Protein AF-A0A1G6IAI5-F1 (afdb_monomer_lite)

pLDDT: mean 92.08, std 11.28, range [33.75, 98.81]

Organism: NCBI:txid1236220

Sequence (348 aa):
MNRKDMRAQENQENSRMNRKARIGAALFLFILSPFIGELLLGNLASEQLIVFPLLALLYGGGALFIREWVRRTGRGWPTIFCLALAYGLLEEGFVIQTLFNPNYLGLGLLDYGFIPSLGIGSFWSVYVLSLHVIWSISIPIAVTESLFWKHRTTPWLGRFGFTMCAILFFLGSVIMGLGVFYEYQFMASVKQLMISATLMMIFIVLGFTLFHKDKKVNTYNHPKFINQSAPNPWLLGGFAFISGSIFFLLSNIPYVHALLPAGVLVPILLLLELLVLVVTIRSSHKKGWSDIHRFSLAAGGMLVYCWGGFLTNIQLYGYSHLFVQGVWCFLAIALIVFIGSRLHRQSM

Secondary structure (DSSP, 8-state):
--HHHHHHHHHHHHHHHHHHHHHHHHHHHHHHHHIIIIIITT-S-GGGGGGHHHHIIIIIHHHHHHHHHHHHTT--HHHHHHHHHHHHHHIIIIIS-TTT-TTGGG--TTTTTEETTTTEEHHHHHHHHHIIIIIIIIHHHHHHHHHTGGGTTS--S-HHHHHHHHHHHHHHHHHHHHHHHHHH-----HHHHHHHHHHHHHHHHHHHHTS-----S-SS--S--EEEEPPPHHHHHHHHHHHHHHHHHHHH-HHHHHHS-HHHHHHHHHHHHHHHHHHHHHHHTEET--HHHHHHHHHHHHHHHHHHHHHHHHHHHTTTTHHHHHHHHHHHHHHHHHHHHHHHHHH-

Structure (mmCIF, N/CA/C/O backbone):
data_AF-A0A1G6IAI5-F1
#
_entry.id   AF-A0A1G6IAI5-F1
#
loop_
_atom_site.group_PDB
_atom_site.id
_atom_site.type_symbol
_atom_site.label_atom_id
_atom_site.label_alt_id
_atom_site.label_comp_id
_atom_site.label_asym_id
_atom_site.label_entity_id
_atom_site.label_seq_id
_atom_site.pdbx_PDB_ins_code
_atom_site.Cartn_x
_atom_site.Cartn_y
_atom_site.Cartn_z
_atom_site.occupancy
_atom_site.B_iso_or_equiv
_atom_site.auth_seq_id
_atom_site.auth_comp_id
_atom_site.auth_asym_id
_atom_site.auth_atom_id
_atom_site.pdbx_PDB_model_num
ATOM 1 N N . MET A 1 1 ? -45.010 14.172 23.090 1.00 61.12 1 MET A N 1
ATOM 2 C CA . MET A 1 1 ? -44.204 13.039 22.578 1.00 61.12 1 MET A CA 1
ATOM 3 C C . MET A 1 1 ? -43.755 12.191 23.765 1.00 61.12 1 MET A C 1
ATOM 5 O O . MET A 1 1 ? -43.268 12.767 24.731 1.00 61.12 1 MET A O 1
ATOM 9 N N . ASN A 1 2 ? -43.998 10.875 23.775 1.00 83.88 2 ASN A N 1
ATOM 10 C CA . ASN A 1 2 ? -43.683 10.026 24.935 1.00 83.88 2 ASN A CA 1
ATOM 11 C C . ASN A 1 2 ? -42.165 9.731 24.991 1.00 83.88 2 ASN A C 1
ATOM 13 O O . ASN A 1 2 ? -41.499 9.674 23.959 1.00 83.88 2 ASN A O 1
ATOM 17 N N . ARG A 1 3 ? -41.592 9.506 26.185 1.00 79.38 3 ARG A N 1
ATOM 18 C CA . ARG A 1 3 ? -40.167 9.158 26.393 1.00 79.38 3 ARG A CA 1
ATOM 19 C C . ARG A 1 3 ? -39.704 7.953 25.565 1.00 79.38 3 ARG A C 1
ATOM 21 O O . ARG A 1 3 ? -38.528 7.882 25.217 1.00 79.38 3 ARG A O 1
ATOM 28 N N . LYS A 1 4 ? -40.601 7.010 25.255 1.00 79.88 4 LYS A N 1
ATOM 29 C CA . LYS A 1 4 ? -40.305 5.871 24.368 1.00 79.88 4 LYS A CA 1
ATOM 30 C C . LYS A 1 4 ? -40.047 6.314 22.924 1.00 79.88 4 LYS A C 1
ATOM 32 O O . LYS A 1 4 ? -39.081 5.846 22.330 1.00 79.88 4 LYS A O 1
ATOM 37 N N . ASP A 1 5 ? -40.836 7.254 22.411 1.00 80.88 5 ASP A N 1
ATOM 38 C CA . ASP A 1 5 ? -40.705 7.764 21.040 1.00 80.88 5 ASP A CA 1
ATOM 39 C C . ASP A 1 5 ? -39.427 8.596 20.885 1.00 80.88 5 ASP A C 1
ATOM 41 O O . ASP A 1 5 ? -38.699 8.431 19.910 1.00 80.88 5 ASP A O 1
ATOM 45 N N . MET A 1 6 ? -39.089 9.405 21.900 1.00 76.88 6 MET A N 1
ATOM 46 C CA . MET A 1 6 ? -37.824 10.156 21.936 1.00 76.88 6 MET A CA 1
ATOM 47 C C . MET A 1 6 ? -36.601 9.226 21.921 1.00 76.88 6 MET A C 1
ATOM 49 O O . MET A 1 6 ? -35.689 9.421 21.124 1.00 76.88 6 MET A O 1
ATOM 53 N N . ARG A 1 7 ? -36.602 8.160 22.738 1.00 80.62 7 ARG A N 1
ATOM 54 C CA . ARG A 1 7 ? -35.515 7.161 22.748 1.00 80.62 7 ARG A CA 1
ATOM 55 C C . ARG A 1 7 ? -35.417 6.380 21.436 1.00 80.62 7 ARG A C 1
ATOM 57 O O . ARG A 1 7 ? -34.319 6.026 21.014 1.00 80.62 7 ARG A O 1
ATOM 64 N N . ALA A 1 8 ? -36.546 6.077 20.798 1.00 80.25 8 ALA A N 1
ATOM 65 C CA . ALA A 1 8 ? -36.560 5.393 19.508 1.00 80.25 8 ALA A CA 1
ATOM 66 C C . ALA A 1 8 ? -35.953 6.273 18.404 1.00 80.25 8 ALA A C 1
ATOM 68 O O . ALA A 1 8 ? -35.126 5.788 17.630 1.00 80.25 8 ALA A O 1
ATOM 69 N N . GLN A 1 9 ? -36.301 7.564 18.377 1.00 75.69 9 GLN A N 1
ATOM 70 C CA . GLN A 1 9 ? -35.734 8.540 17.444 1.00 75.69 9 GLN A CA 1
ATOM 71 C C . GLN A 1 9 ? -34.227 8.724 17.657 1.00 75.69 9 GLN A C 1
ATOM 73 O O . GLN A 1 9 ? -33.465 8.611 16.700 1.00 75.69 9 GLN A O 1
ATOM 78 N N . GLU A 1 10 ? -33.784 8.894 18.905 1.00 76.44 10 GLU A N 1
ATOM 79 C CA . GLU A 1 10 ? -32.364 9.033 19.253 1.00 76.44 10 GLU A CA 1
ATOM 80 C C . GLU A 1 10 ? -31.545 7.795 18.841 1.00 76.44 10 GLU A C 1
ATOM 82 O O . GLU A 1 10 ? -30.485 7.901 18.221 1.00 76.44 10 GLU A O 1
ATOM 87 N N . ASN A 1 11 ? -32.059 6.588 19.102 1.00 80.44 11 ASN A N 1
ATOM 88 C CA . ASN A 1 11 ? -31.417 5.344 18.669 1.00 80.44 11 ASN A CA 1
ATOM 89 C C . ASN A 1 11 ? -31.344 5.232 17.141 1.00 80.44 11 ASN A C 1
ATOM 91 O O . ASN A 1 11 ? -30.333 4.782 16.588 1.00 80.44 11 ASN A O 1
ATOM 95 N N . GLN A 1 12 ? -32.402 5.647 16.445 1.00 74.44 12 GLN A N 1
ATOM 96 C CA . GLN A 1 12 ? -32.442 5.631 14.991 1.00 74.44 12 GLN A CA 1
ATOM 97 C C . GLN A 1 12 ? -31.444 6.636 14.400 1.00 74.44 12 GLN A C 1
ATOM 99 O O . GLN A 1 12 ? -30.715 6.291 13.467 1.00 74.44 12 GLN A O 1
ATOM 104 N N . GLU A 1 13 ? -31.341 7.836 14.963 1.00 73.19 13 GLU A N 1
ATOM 105 C CA . GLU A 1 13 ? -30.382 8.861 14.552 1.00 73.19 13 GLU A CA 1
ATOM 106 C C . GLU A 1 13 ? -28.933 8.418 14.791 1.00 73.19 13 GLU A C 1
ATOM 108 O O . GLU A 1 13 ? -28.118 8.436 13.864 1.00 73.19 13 GLU A O 1
ATOM 113 N N . ASN A 1 14 ? -28.638 7.871 15.973 1.00 75.75 14 ASN A N 1
ATOM 114 C CA . ASN A 1 14 ? -27.336 7.288 16.296 1.00 75.75 14 ASN A CA 1
ATOM 115 C C . ASN A 1 14 ? -26.960 6.146 15.339 1.00 75.75 14 ASN A C 1
ATOM 117 O O . ASN A 1 14 ? -25.817 6.050 14.878 1.00 75.75 14 ASN A O 1
ATOM 121 N N . SER A 1 15 ? -27.919 5.288 14.975 1.00 78.31 15 SER A N 1
ATOM 122 C CA . SER A 1 15 ? -27.688 4.215 14.000 1.00 78.31 15 SER A CA 1
ATOM 123 C C . SER A 1 15 ? -27.363 4.755 12.600 1.00 78.31 15 SER A C 1
ATOM 125 O O . SER A 1 15 ? -26.457 4.247 11.931 1.00 78.31 15 SER A O 1
ATOM 127 N N . ARG A 1 16 ? -28.046 5.826 12.169 1.00 76.38 16 ARG A N 1
ATOM 128 C CA . ARG A 1 16 ? -27.812 6.492 10.880 1.00 76.38 16 ARG A CA 1
ATOM 129 C C . ARG A 1 16 ? -26.445 7.166 10.851 1.00 76.38 16 ARG A C 1
ATOM 131 O O . ARG A 1 16 ? -25.717 6.981 9.878 1.00 76.38 16 ARG A O 1
ATOM 138 N N . MET A 1 17 ? -26.075 7.884 11.909 1.00 71.94 17 MET A N 1
ATOM 139 C CA . MET A 1 17 ? -24.766 8.532 12.036 1.00 71.94 17 MET A CA 1
ATOM 140 C C . MET A 1 17 ? -23.624 7.510 12.009 1.00 71.94 17 MET A C 1
ATOM 142 O O . MET A 1 17 ? -22.664 7.680 11.256 1.00 71.94 17 MET A O 1
ATOM 146 N N . ASN A 1 18 ? -23.775 6.387 12.717 1.00 87.81 18 ASN A N 1
ATOM 147 C CA . ASN A 1 18 ? -22.820 5.278 12.663 1.00 87.81 18 ASN A CA 1
ATOM 148 C C . ASN A 1 18 ? -22.720 4.661 11.259 1.00 87.81 18 ASN A C 1
ATOM 150 O O . ASN A 1 18 ? -21.624 4.358 10.787 1.00 87.81 18 ASN A O 1
ATOM 154 N N . ARG A 1 19 ? -23.847 4.493 10.553 1.00 88.75 19 ARG A N 1
ATOM 155 C CA . ARG A 1 19 ? -23.843 3.991 9.171 1.00 88.75 19 ARG A CA 1
ATOM 156 C C . ARG A 1 19 ? -23.130 4.958 8.223 1.00 88.75 19 ARG A C 1
ATOM 158 O O . ARG A 1 19 ? -22.305 4.507 7.434 1.00 88.75 19 ARG A O 1
ATOM 165 N N . LYS A 1 20 ? -23.405 6.263 8.319 1.00 91.19 20 LYS A N 1
ATOM 166 C CA . LYS A 1 20 ? -22.732 7.298 7.515 1.00 91.19 20 LYS A CA 1
ATOM 167 C C . LYS A 1 20 ? -21.222 7.294 7.751 1.00 91.19 20 LYS A C 1
ATOM 169 O O . LYS A 1 20 ? -20.471 7.287 6.785 1.00 91.19 20 LYS A O 1
ATOM 174 N N . ALA A 1 21 ? -20.780 7.215 9.007 1.00 92.69 21 ALA A N 1
ATOM 175 C CA . ALA A 1 21 ? -19.357 7.164 9.344 1.00 92.69 21 ALA A CA 1
ATOM 176 C C . ALA A 1 21 ? -18.654 5.929 8.755 1.00 92.69 21 ALA A C 1
ATOM 178 O O . ALA A 1 21 ? -17.546 6.039 8.241 1.00 92.69 21 ALA A O 1
ATOM 179 N N . ARG A 1 22 ? -19.304 4.758 8.784 1.00 94.50 22 ARG A N 1
ATOM 180 C CA . ARG A 1 22 ? -18.760 3.527 8.186 1.00 94.50 22 ARG A CA 1
ATOM 181 C C . ARG A 1 22 ? -18.679 3.594 6.663 1.00 94.50 22 ARG A C 1
ATOM 183 O O . ARG A 1 22 ? -17.664 3.204 6.101 1.00 94.50 22 ARG A O 1
ATOM 190 N N . ILE A 1 23 ? -19.718 4.104 6.001 1.00 95.62 23 ILE A N 1
ATOM 191 C CA . ILE A 1 23 ? -19.697 4.295 4.543 1.00 95.62 23 ILE A CA 1
ATOM 192 C C . ILE A 1 23 ? -18.620 5.317 4.163 1.00 95.62 23 ILE A C 1
ATOM 194 O O . ILE A 1 23 ? -17.857 5.071 3.237 1.00 95.62 23 ILE A O 1
ATOM 198 N N . GLY A 1 24 ? -18.504 6.413 4.919 1.00 97.00 24 GLY A N 1
ATOM 199 C CA . GLY A 1 24 ? -17.442 7.401 4.742 1.00 97.00 24 GLY A CA 1
ATOM 200 C C . GLY A 1 24 ? -16.046 6.788 4.856 1.00 97.00 24 GLY A C 1
ATOM 201 O O . GLY A 1 24 ? -15.206 7.060 4.009 1.00 97.00 24 GLY A O 1
ATOM 202 N N . ALA A 1 25 ? -15.816 5.902 5.831 1.00 97.69 25 ALA A N 1
ATOM 203 C CA . ALA A 1 25 ? -14.549 5.182 5.966 1.00 97.69 25 ALA A CA 1
ATOM 204 C C . ALA A 1 25 ? -14.249 4.282 4.758 1.00 97.69 25 ALA A C 1
ATOM 206 O O . ALA A 1 25 ? -13.134 4.285 4.246 1.00 97.69 25 ALA A O 1
ATOM 207 N N . ALA A 1 26 ? -15.252 3.545 4.273 1.00 98.25 26 ALA A N 1
ATOM 208 C CA . ALA A 1 26 ? -15.100 2.680 3.108 1.00 98.25 26 ALA A CA 1
ATOM 209 C C . ALA A 1 26 ? -14.767 3.472 1.834 1.00 98.25 26 ALA A C 1
ATOM 211 O O . ALA A 1 26 ? -13.826 3.117 1.132 1.00 98.25 26 ALA A O 1
ATOM 212 N N . LEU A 1 27 ? -15.494 4.563 1.568 1.00 98.25 27 LEU A N 1
ATOM 213 C CA . LEU A 1 27 ? -15.236 5.436 0.418 1.00 98.25 27 LEU A CA 1
ATOM 214 C C . LEU A 1 27 ? -13.878 6.133 0.525 1.00 98.25 27 LEU A C 1
ATOM 216 O O . LEU A 1 27 ? -13.171 6.260 -0.468 1.00 98.25 27 LEU A O 1
ATOM 220 N N . PHE A 1 28 ? -13.499 6.555 1.731 1.00 98.56 28 PHE A N 1
ATOM 221 C CA . PHE A 1 28 ? -12.206 7.180 1.958 1.00 98.56 28 PHE A CA 1
ATOM 222 C C . PHE A 1 28 ? -11.056 6.210 1.672 1.00 98.56 28 PHE A C 1
ATOM 224 O O . PHE A 1 28 ? -10.151 6.576 0.936 1.00 98.56 28 PHE A O 1
ATOM 231 N N . LEU A 1 29 ? -11.116 4.963 2.161 1.00 98.75 29 LEU A N 1
ATOM 232 C CA . LEU A 1 29 ? -10.103 3.947 1.844 1.00 98.75 29 LEU A CA 1
ATOM 233 C C . LEU A 1 29 ? -10.054 3.628 0.344 1.00 98.75 29 LEU A C 1
ATOM 235 O O . LEU A 1 29 ? -8.968 3.505 -0.218 1.00 98.75 29 LEU A O 1
ATOM 239 N N . PHE A 1 30 ? -11.225 3.527 -0.292 1.00 98.62 30 PHE A N 1
ATOM 240 C CA . PHE A 1 30 ? -11.357 3.243 -1.721 1.00 98.62 30 PHE A CA 1
ATOM 241 C C . PHE A 1 30 ? -10.636 4.283 -2.597 1.00 98.62 30 PHE A C 1
ATOM 243 O O . PHE A 1 30 ? -10.075 3.937 -3.629 1.00 98.62 30 PHE A O 1
ATOM 250 N N . ILE A 1 31 ? -10.605 5.547 -2.169 1.00 98.62 31 ILE A N 1
ATOM 251 C CA . ILE A 1 31 ? -9.902 6.629 -2.877 1.00 98.62 31 ILE A CA 1
ATOM 252 C C . ILE A 1 31 ? -8.452 6.763 -2.398 1.00 98.62 31 ILE A C 1
ATOM 254 O O . ILE A 1 31 ? -7.553 7.004 -3.199 1.00 98.62 31 ILE A O 1
ATOM 258 N N . LEU A 1 32 ? -8.206 6.613 -1.095 1.00 98.75 32 LEU A N 1
ATOM 259 C CA . LEU A 1 32 ? -6.888 6.840 -0.508 1.00 98.75 32 LEU A CA 1
ATOM 260 C C . LEU A 1 32 ? -5.854 5.824 -1.004 1.00 98.75 32 LEU A C 1
ATOM 262 O O . LEU A 1 32 ? -4.694 6.179 -1.170 1.00 98.75 32 LEU A O 1
ATOM 266 N N . SER A 1 33 ? -6.264 4.577 -1.234 1.00 98.69 33 SER A N 1
ATOM 267 C CA . SER A 1 33 ? -5.366 3.515 -1.693 1.00 98.69 33 SER A CA 1
ATOM 268 C C . SER A 1 33 ? -4.703 3.818 -3.047 1.00 98.69 33 SER A C 1
ATOM 270 O O . SER A 1 33 ? -3.479 3.939 -3.052 1.00 98.69 33 SER A O 1
ATOM 272 N N . PRO A 1 34 ? -5.434 4.061 -4.156 1.00 98.25 34 PRO A N 1
ATOM 273 C CA . PRO A 1 34 ? -4.811 4.470 -5.422 1.00 98.25 34 PRO A CA 1
ATOM 274 C C . PRO A 1 34 ? -4.181 5.869 -5.349 1.00 98.25 34 PRO A C 1
ATOM 276 O O . PRO A 1 34 ? -3.210 6.143 -6.046 1.00 98.25 34 PRO A O 1
ATOM 279 N N . PHE A 1 35 ? -4.693 6.771 -4.498 1.00 98.44 35 PHE A N 1
ATOM 280 C CA . PHE A 1 35 ? -4.057 8.076 -4.298 1.00 98.44 35 PHE A CA 1
ATOM 281 C C . PHE A 1 35 ? -2.633 7.924 -3.750 1.00 98.44 35 PHE A C 1
ATOM 283 O O . PHE A 1 35 ? -1.724 8.574 -4.249 1.00 98.44 35 PHE A O 1
ATOM 290 N N . ILE A 1 36 ? -2.421 7.073 -2.742 1.00 98.50 36 ILE A N 1
ATOM 291 C CA . ILE A 1 36 ? -1.078 6.830 -2.205 1.00 98.50 36 ILE A CA 1
ATOM 292 C C . ILE A 1 36 ? -0.262 5.974 -3.175 1.00 98.50 36 ILE A C 1
ATOM 294 O O . ILE A 1 36 ? 0.881 6.323 -3.442 1.00 98.50 36 ILE A O 1
ATOM 298 N N . GLY A 1 37 ? -0.845 4.892 -3.698 1.00 96.88 37 GLY A N 1
ATOM 299 C CA . GLY A 1 37 ? -0.151 3.935 -4.562 1.00 96.88 37 GLY A CA 1
ATOM 300 C C . GLY A 1 37 ? 0.369 4.542 -5.863 1.00 96.88 37 GLY A C 1
ATOM 301 O O . GLY A 1 37 ? 1.466 4.196 -6.272 1.00 96.88 37 GLY A O 1
ATOM 302 N N . GLU A 1 38 ? -0.367 5.488 -6.457 1.00 96.38 38 GLU A N 1
ATOM 303 C CA . GLU A 1 38 ? -0.058 6.000 -7.799 1.00 96.38 38 GLU A CA 1
ATOM 304 C C . GLU A 1 38 ? 0.179 7.520 -7.820 1.00 96.38 38 GLU A C 1
ATOM 306 O O . GLU A 1 38 ? 1.243 8.014 -8.197 1.00 96.38 38 GLU A O 1
ATOM 311 N N . LEU A 1 39 ? -0.790 8.316 -7.351 1.00 96.69 39 LEU A N 1
ATOM 312 C CA . LEU A 1 39 ? -0.679 9.782 -7.436 1.00 96.69 39 LEU A CA 1
ATOM 313 C C . LEU A 1 39 ? 0.450 10.328 -6.560 1.00 96.69 39 LEU A C 1
ATOM 315 O O . LEU A 1 39 ? 1.247 11.147 -7.007 1.00 96.69 39 LEU A O 1
ATOM 319 N N . LEU A 1 40 ? 0.537 9.872 -5.311 1.00 97.44 40 LEU A N 1
ATOM 320 C CA . LEU A 1 40 ? 1.571 10.323 -4.388 1.00 97.44 40 LEU A CA 1
ATOM 321 C C . LEU A 1 40 ? 2.932 9.701 -4.720 1.00 97.44 40 LEU A C 1
ATOM 323 O O . LEU A 1 40 ? 3.942 10.374 -4.536 1.00 97.44 40 LEU A O 1
ATOM 327 N N . LEU A 1 41 ? 2.961 8.473 -5.253 1.00 96.94 41 LEU A N 1
ATOM 328 C CA . LEU A 1 41 ? 4.168 7.865 -5.823 1.00 96.94 41 LEU A CA 1
ATOM 329 C C . LEU A 1 41 ? 4.687 8.649 -7.040 1.00 96.94 41 LEU A C 1
ATOM 331 O O . LEU A 1 41 ? 5.867 8.571 -7.352 1.00 96.94 41 LEU A O 1
ATOM 335 N N . GLY A 1 42 ? 3.839 9.437 -7.705 1.00 94.44 42 GLY A N 1
ATOM 336 C CA . GLY A 1 42 ? 4.233 10.320 -8.803 1.00 94.44 42 GLY A CA 1
ATOM 337 C C . GLY A 1 42 ? 4.448 9.604 -10.136 1.00 94.44 42 GLY A C 1
ATOM 338 O O . GLY A 1 42 ? 4.999 10.203 -11.062 1.00 94.44 42 GLY A O 1
ATOM 339 N N . ASN A 1 43 ? 4.008 8.347 -10.243 1.00 91.50 43 ASN A N 1
ATOM 340 C CA . ASN A 1 43 ? 4.083 7.540 -11.460 1.00 91.50 43 ASN A CA 1
ATOM 341 C C . ASN A 1 43 ? 2.856 7.702 -12.374 1.00 91.50 43 ASN A C 1
ATOM 343 O O . ASN A 1 43 ? 2.916 7.258 -13.516 1.00 91.50 43 ASN A O 1
ATOM 347 N N . LEU A 1 44 ? 1.792 8.383 -11.931 1.00 91.44 44 LEU A N 1
ATOM 348 C CA . LEU A 1 44 ? 0.618 8.690 -12.753 1.00 91.44 44 LEU A CA 1
ATOM 349 C C . LEU A 1 44 ? 0.583 10.175 -13.149 1.00 91.44 44 LEU A C 1
ATOM 351 O O . LEU A 1 44 ? 0.445 11.052 -12.292 1.00 91.44 44 LEU A O 1
ATOM 355 N N . ALA A 1 45 ? 0.689 10.459 -14.449 1.00 87.38 45 ALA A N 1
ATOM 356 C CA . ALA A 1 45 ? 0.656 11.824 -14.974 1.00 87.38 45 ALA A CA 1
ATOM 357 C C . ALA A 1 45 ? -0.751 12.451 -14.897 1.00 87.38 45 ALA A C 1
ATOM 359 O O . ALA A 1 45 ? -1.770 11.756 -14.838 1.00 87.38 45 ALA A O 1
ATOM 360 N N . SER A 1 46 ? -0.828 13.787 -14.936 1.00 83.88 46 SER A N 1
ATOM 361 C CA . SER A 1 46 ? -2.096 14.535 -14.847 1.00 83.88 46 SER A CA 1
ATOM 362 C C . SER A 1 46 ? -3.087 14.180 -15.955 1.00 83.88 46 SER A C 1
ATOM 364 O O . SER A 1 46 ? -4.296 14.145 -15.732 1.00 83.88 46 SER A O 1
ATOM 366 N N . GLU A 1 47 ? -2.585 13.877 -17.144 1.00 87.50 47 GLU A N 1
ATOM 367 C CA . GLU A 1 47 ? -3.372 13.540 -18.330 1.00 87.50 47 GLU A CA 1
ATOM 368 C C . GLU A 1 47 ? -3.959 12.126 -18.217 1.00 87.50 47 GLU A C 1
ATOM 370 O O . GLU A 1 47 ? -4.984 11.818 -18.823 1.00 87.50 47 GLU A O 1
ATOM 375 N N . GLN A 1 48 ? -3.347 11.275 -17.390 1.00 88.69 48 GLN A N 1
ATOM 376 C CA . GLN A 1 48 ? -3.763 9.896 -17.154 1.00 88.69 48 GLN A CA 1
ATOM 377 C C . GLN A 1 48 ? -4.798 9.777 -16.027 1.00 88.69 48 GLN A C 1
ATOM 379 O O . GLN A 1 48 ? -5.280 8.682 -15.751 1.00 88.69 48 GLN A O 1
ATOM 384 N N . LEU A 1 49 ? -5.229 10.882 -15.404 1.00 91.62 49 LEU A N 1
ATOM 385 C CA . LEU A 1 49 ? -6.240 10.855 -14.335 1.00 91.62 49 LEU A CA 1
ATOM 386 C C . LEU A 1 49 ? -7.561 10.183 -14.742 1.00 91.62 49 LEU A C 1
ATOM 388 O O . LEU A 1 49 ? -8.304 9.717 -13.879 1.00 91.62 49 LEU A O 1
ATOM 392 N N . ILE A 1 50 ? -7.842 10.071 -16.043 1.00 93.62 50 ILE A N 1
ATOM 393 C CA . ILE A 1 50 ? -9.000 9.334 -16.555 1.00 93.62 50 ILE A CA 1
ATOM 394 C C . ILE A 1 50 ? -8.988 7.840 -16.181 1.00 93.62 50 ILE A C 1
ATOM 396 O O . ILE A 1 50 ? -10.059 7.246 -16.076 1.00 93.62 50 ILE A O 1
ATOM 400 N N . VAL A 1 51 ? -7.818 7.237 -15.916 1.00 93.06 51 VAL A N 1
ATOM 401 C CA . VAL A 1 51 ? -7.717 5.836 -15.462 1.00 93.06 51 VAL A CA 1
ATOM 402 C C . VAL A 1 51 ? -7.933 5.672 -13.955 1.00 93.06 51 VAL A C 1
ATOM 404 O O . VAL A 1 51 ? -8.098 4.552 -13.471 1.00 93.06 51 VAL A O 1
ATOM 407 N N . PHE A 1 52 ? -7.999 6.771 -13.194 1.00 95.44 52 PHE A N 1
ATOM 408 C CA . PHE A 1 52 ? -8.139 6.736 -11.737 1.00 95.44 52 PHE A CA 1
ATOM 409 C C . PHE A 1 52 ? -9.358 5.940 -11.236 1.00 95.44 52 PHE A C 1
ATOM 411 O O . PHE A 1 52 ? -9.210 5.206 -10.261 1.00 95.44 52 PHE A O 1
ATOM 418 N N . PRO A 1 53 ? -10.551 5.987 -11.870 1.00 96.69 53 PRO A N 1
ATOM 419 C CA . PRO A 1 53 ? -11.668 5.135 -11.463 1.00 96.69 53 PRO A CA 1
ATOM 420 C C . PRO A 1 53 ? -11.350 3.637 -11.556 1.00 96.69 53 PRO A C 1
ATOM 422 O O . PRO A 1 53 ? -11.766 2.875 -10.685 1.00 96.69 53 PRO A O 1
ATOM 425 N N . LEU A 1 54 ? -10.591 3.213 -12.572 1.00 96.44 54 LEU A N 1
ATOM 426 C CA . LEU A 1 54 ? -10.166 1.821 -12.720 1.00 96.44 54 LEU A CA 1
ATOM 427 C C . LEU A 1 54 ? -9.125 1.445 -11.656 1.00 96.44 54 LEU A C 1
ATOM 429 O O . LEU A 1 54 ? -9.248 0.391 -11.032 1.00 96.44 54 LEU A O 1
ATOM 433 N N . LEU A 1 55 ? -8.173 2.340 -11.371 1.00 96.56 55 LEU A N 1
ATOM 434 C CA . LEU A 1 55 ? -7.226 2.178 -10.262 1.00 96.56 55 LEU A CA 1
ATOM 435 C C . LEU A 1 55 ? -7.945 2.093 -8.913 1.00 96.56 55 LEU A C 1
ATOM 437 O O . LEU A 1 55 ? -7.585 1.278 -8.073 1.00 96.56 55 LEU A O 1
ATOM 441 N N . ALA A 1 56 ? -9.009 2.867 -8.704 1.00 98.00 56 ALA A N 1
ATOM 442 C CA . ALA A 1 56 ? -9.810 2.786 -7.489 1.00 98.00 56 ALA A CA 1
ATOM 443 C C . ALA A 1 56 ? -10.523 1.437 -7.347 1.00 98.00 56 ALA A C 1
ATOM 445 O O . ALA A 1 56 ? -10.585 0.900 -6.243 1.00 98.00 56 ALA A O 1
ATOM 446 N N . LEU A 1 57 ? -11.000 0.838 -8.443 1.00 98.12 57 LEU A N 1
ATOM 447 C CA . LEU A 1 57 ? -11.542 -0.522 -8.404 1.00 98.12 57 LEU A CA 1
ATOM 448 C C . LEU A 1 57 ? -10.469 -1.547 -8.016 1.00 98.12 57 LEU A C 1
ATOM 450 O O . LEU A 1 57 ? -10.740 -2.390 -7.164 1.00 98.12 57 LEU A O 1
ATOM 454 N N . LEU A 1 58 ? -9.266 -1.450 -8.587 1.00 98.12 58 LEU A N 1
ATOM 455 C CA . LEU A 1 58 ? -8.157 -2.370 -8.322 1.00 98.12 58 LEU A CA 1
ATOM 456 C C . LEU A 1 58 ? -7.567 -2.174 -6.910 1.00 98.12 58 LEU A C 1
ATOM 458 O O . LEU A 1 58 ? -7.728 -3.033 -6.045 1.00 98.12 58 LEU A O 1
ATOM 462 N N . TYR A 1 59 ? -6.984 -1.008 -6.643 1.00 98.50 59 TYR A N 1
ATOM 463 C CA . TYR A 1 59 ? -6.289 -0.669 -5.397 1.00 98.50 59 TYR A CA 1
ATOM 464 C C . TYR A 1 59 ? -7.282 -0.451 -4.257 1.00 98.50 59 TYR A C 1
ATOM 466 O O . TYR A 1 59 ? -7.251 -1.125 -3.226 1.00 98.50 59 TYR A O 1
ATOM 474 N N . GLY A 1 60 ? -8.232 0.462 -4.462 1.00 98.44 60 GLY A N 1
ATOM 475 C CA . GLY A 1 60 ? -9.244 0.810 -3.469 1.00 98.44 60 GLY A CA 1
ATOM 476 C C . GLY A 1 60 ? -10.163 -0.354 -3.125 1.00 98.44 60 GLY A C 1
ATOM 477 O O . GLY A 1 60 ? -10.431 -0.612 -1.947 1.00 98.44 60 GLY A O 1
ATOM 478 N N . GLY A 1 61 ? -10.625 -1.080 -4.145 1.00 98.50 61 GLY A N 1
ATOM 479 C CA . GLY A 1 61 ? -11.409 -2.299 -3.986 1.00 98.50 61 GLY A CA 1
ATOM 480 C C . GLY A 1 61 ? -10.618 -3.397 -3.280 1.00 98.50 61 GLY A C 1
ATOM 481 O O . GLY A 1 61 ? -11.148 -3.999 -2.346 1.00 98.50 61 GLY A O 1
ATOM 482 N N . GLY A 1 62 ? -9.348 -3.602 -3.642 1.00 98.56 62 GLY A N 1
ATOM 483 C CA . GLY A 1 62 ? -8.452 -4.562 -2.997 1.00 98.56 62 GLY A CA 1
ATOM 484 C C . GLY A 1 62 ? -8.214 -4.249 -1.519 1.00 98.56 62 GLY A C 1
ATOM 485 O O . GLY A 1 62 ? -8.482 -5.088 -0.654 1.00 98.56 62 GLY A O 1
ATOM 486 N N . ALA A 1 63 ? -7.810 -3.018 -1.197 1.00 98.81 63 ALA A N 1
ATOM 487 C CA . ALA A 1 63 ? -7.581 -2.573 0.177 1.00 98.81 63 ALA A CA 1
ATOM 488 C C . ALA A 1 63 ? -8.846 -2.706 1.040 1.00 98.81 63 ALA A C 1
ATOM 490 O O . ALA A 1 63 ? -8.796 -3.214 2.168 1.00 98.81 63 ALA A O 1
ATOM 491 N N . LEU A 1 64 ? -10.002 -2.299 0.505 1.00 98.62 64 LEU A N 1
ATOM 492 C CA . LEU A 1 64 ? -11.284 -2.406 1.197 1.00 98.62 64 LEU A CA 1
ATOM 493 C C . LEU A 1 64 ? -11.723 -3.865 1.370 1.00 98.62 64 LEU A C 1
ATOM 495 O O . LEU A 1 64 ? -12.174 -4.233 2.458 1.00 98.62 64 LEU A O 1
ATOM 499 N N . PHE A 1 65 ? -11.554 -4.709 0.350 1.00 98.75 65 PHE A N 1
ATOM 500 C CA . PHE A 1 65 ? -11.876 -6.135 0.401 1.00 98.75 65 PHE A CA 1
ATOM 501 C C . PHE A 1 65 ? -11.039 -6.863 1.458 1.00 98.75 65 PHE A C 1
ATOM 503 O O . PHE A 1 65 ? -11.606 -7.527 2.333 1.00 98.75 65 PHE A O 1
ATOM 510 N N . ILE A 1 66 ? -9.714 -6.673 1.441 1.00 98.69 66 ILE A N 1
ATOM 511 C CA . ILE A 1 66 ? -8.778 -7.225 2.432 1.00 98.69 66 ILE A CA 1
ATOM 512 C C . ILE A 1 66 ? -9.210 -6.815 3.836 1.00 98.69 66 ILE A C 1
ATOM 514 O O . ILE A 1 66 ? -9.441 -7.662 4.706 1.00 98.69 66 ILE A O 1
ATOM 518 N N . ARG A 1 67 ? -9.377 -5.508 4.056 1.00 98.12 67 ARG A N 1
ATOM 519 C CA . ARG A 1 67 ? -9.750 -4.958 5.357 1.00 98.12 67 ARG A CA 1
ATOM 520 C C . ARG A 1 67 ? -11.076 -5.533 5.844 1.00 98.12 67 ARG A C 1
ATOM 522 O O . ARG A 1 67 ? -11.177 -5.975 6.991 1.00 98.12 67 ARG A O 1
ATOM 529 N N . GLU A 1 68 ? -12.103 -5.547 4.999 1.00 98.19 68 GLU A N 1
ATOM 530 C CA . GLU A 1 68 ? -13.418 -6.078 5.357 1.00 98.19 68 GLU A CA 1
ATOM 531 C C . GLU A 1 68 ? -13.354 -7.567 5.700 1.00 98.19 68 GLU A C 1
ATOM 533 O O . GLU A 1 68 ? -13.945 -7.981 6.700 1.00 98.19 68 GLU A O 1
ATOM 538 N N . TRP A 1 69 ? -12.618 -8.372 4.932 1.00 97.62 69 TRP A N 1
ATOM 539 C CA . TRP A 1 69 ? -12.484 -9.806 5.186 1.00 97.62 69 TRP A CA 1
ATOM 540 C C . TRP A 1 69 ? -11.790 -10.076 6.527 1.00 97.62 69 TRP A C 1
ATOM 542 O O . TRP A 1 69 ? -12.281 -10.858 7.355 1.00 97.62 69 TRP A O 1
ATOM 552 N N . VAL A 1 70 ? -10.708 -9.350 6.810 1.00 96.88 70 VAL A N 1
ATOM 553 C CA . VAL A 1 70 ? -9.994 -9.435 8.088 1.00 96.88 70 VAL A CA 1
ATOM 554 C C . VAL A 1 70 ? -10.903 -9.053 9.254 1.00 96.88 70 VAL A C 1
ATOM 556 O O . VAL A 1 70 ? -11.066 -9.839 10.194 1.00 96.88 70 VAL A O 1
ATOM 559 N N . ARG A 1 71 ? -11.561 -7.886 9.199 1.00 94.75 71 ARG A N 1
ATOM 560 C CA . ARG A 1 71 ? -12.399 -7.411 10.314 1.00 94.75 71 ARG A CA 1
ATOM 561 C C . ARG A 1 71 ? -13.645 -8.275 10.521 1.00 94.75 71 ARG A C 1
ATOM 563 O O . ARG A 1 71 ? -14.028 -8.514 11.664 1.00 94.75 71 ARG A O 1
ATOM 570 N N . ARG A 1 72 ? -14.248 -8.818 9.457 1.00 94.38 72 ARG A N 1
ATOM 571 C CA . ARG A 1 72 ? -15.392 -9.754 9.550 1.00 94.38 72 ARG A CA 1
ATOM 572 C C . ARG A 1 72 ? -15.039 -11.061 10.230 1.00 94.38 72 ARG A C 1
ATOM 574 O O . ARG A 1 72 ? -15.879 -11.641 10.912 1.00 94.38 72 ARG A O 1
ATOM 581 N N . THR A 1 73 ? -13.811 -11.526 10.045 1.00 93.62 73 THR A N 1
ATOM 582 C CA . THR A 1 73 ? -13.359 -12.770 10.662 1.00 93.62 73 THR A CA 1
ATOM 583 C C . THR A 1 73 ? -12.738 -12.566 12.046 1.00 93.62 73 THR A C 1
ATOM 585 O O . THR A 1 73 ? -12.330 -13.542 12.677 1.00 93.62 73 THR A O 1
ATOM 588 N N . GLY A 1 74 ? -12.733 -11.324 12.548 1.00 90.38 74 GLY A N 1
ATOM 589 C CA . GLY A 1 74 ? -12.216 -10.953 13.863 1.00 90.38 74 GLY A CA 1
ATOM 590 C C . GLY A 1 74 ? -10.691 -10.968 13.948 1.00 90.38 74 GLY A C 1
ATOM 591 O O . GLY A 1 74 ? -10.166 -11.204 15.028 1.00 90.38 74 GLY A O 1
ATOM 592 N N . ARG A 1 75 ? -9.984 -10.789 12.826 1.00 92.00 75 ARG A N 1
ATOM 593 C CA . ARG A 1 75 ? -8.517 -10.843 12.752 1.00 92.00 75 ARG A CA 1
ATOM 594 C C . ARG A 1 75 ? -7.871 -9.452 12.751 1.00 92.00 75 ARG A C 1
ATOM 596 O O . ARG A 1 75 ? -8.539 -8.420 12.603 1.00 92.00 75 ARG A O 1
ATOM 603 N N . GLY A 1 76 ? -6.557 -9.453 12.963 1.00 92.19 76 GLY A N 1
ATOM 604 C CA . GLY A 1 76 ? -5.726 -8.269 13.155 1.00 92.19 76 GLY A CA 1
ATOM 605 C C . GLY A 1 76 ? -4.811 -7.938 11.972 1.00 92.19 76 GLY A C 1
ATOM 606 O O . GLY A 1 76 ? -4.947 -8.465 10.871 1.00 92.19 76 GLY A O 1
ATOM 607 N N . TRP A 1 77 ? -3.843 -7.061 12.240 1.00 94.00 77 TRP A N 1
ATOM 608 C CA . TRP A 1 77 ? -2.829 -6.601 11.284 1.00 94.00 77 TRP A CA 1
ATOM 609 C C . TRP A 1 77 ? -1.965 -7.702 10.651 1.00 94.00 77 TRP A C 1
ATOM 611 O O . TRP A 1 77 ? -1.712 -7.593 9.456 1.00 94.00 77 TRP A O 1
ATOM 621 N N . PRO A 1 78 ? -1.557 -8.775 11.358 1.00 94.50 78 PRO A N 1
ATOM 622 C CA . PRO A 1 78 ? -0.788 -9.844 10.719 1.00 94.50 78 PRO A CA 1
ATOM 623 C C . PRO A 1 78 ? -1.507 -10.470 9.515 1.00 94.50 78 PRO A C 1
ATOM 625 O O . PRO A 1 78 ? -0.901 -10.677 8.469 1.00 94.50 78 PRO A O 1
ATOM 628 N N . THR A 1 79 ? -2.827 -10.674 9.609 1.00 96.69 79 THR A N 1
ATOM 629 C CA . THR A 1 79 ? -3.630 -11.156 8.476 1.00 96.69 79 THR A CA 1
ATOM 630 C C . THR A 1 79 ? -3.733 -10.115 7.361 1.00 96.69 79 THR A C 1
ATOM 632 O O . THR A 1 79 ? -3.736 -10.498 6.198 1.00 96.69 79 THR A O 1
ATOM 635 N N . ILE A 1 80 ? -3.785 -8.814 7.685 1.00 97.62 80 ILE A N 1
ATOM 636 C CA . ILE A 1 80 ? -3.756 -7.744 6.668 1.00 97.62 80 ILE A CA 1
ATOM 637 C C . ILE A 1 80 ? -2.462 -7.831 5.860 1.00 97.62 80 ILE A C 1
ATOM 639 O O . ILE A 1 80 ? -2.544 -7.852 4.641 1.00 97.62 80 ILE A O 1
ATOM 643 N N . PHE A 1 81 ? -1.298 -7.956 6.508 1.00 97.44 81 PHE A N 1
ATOM 644 C CA . PHE A 1 81 ? -0.013 -8.072 5.806 1.00 97.44 81 PHE A CA 1
ATOM 645 C C . PHE A 1 81 ? 0.059 -9.312 4.907 1.00 97.44 81 PHE A C 1
ATOM 647 O O . PHE A 1 81 ? 0.486 -9.207 3.761 1.00 97.44 81 PHE A O 1
ATOM 654 N N . CYS A 1 82 ? -0.414 -10.472 5.375 1.00 98.19 82 CYS A N 1
ATOM 655 C CA . CYS A 1 82 ? -0.473 -11.670 4.533 1.00 98.19 82 CYS A CA 1
ATOM 656 C C . CYS A 1 82 ? -1.386 -11.484 3.314 1.00 98.19 82 CYS A C 1
ATOM 658 O O . CYS A 1 82 ? -1.025 -11.862 2.204 1.00 98.19 82 CYS A O 1
ATOM 660 N N . LEU A 1 83 ? -2.563 -10.883 3.495 1.00 98.62 83 LEU A N 1
ATOM 661 C CA . LEU A 1 83 ? -3.472 -10.629 2.378 1.00 98.62 83 LEU A CA 1
ATOM 662 C C . LEU A 1 83 ? -2.983 -9.503 1.457 1.00 98.62 83 LEU A C 1
ATOM 664 O O . LEU A 1 83 ? -3.281 -9.538 0.271 1.00 98.62 83 LEU A O 1
ATOM 668 N N . ALA A 1 84 ? -2.209 -8.545 1.966 1.00 98.69 84 ALA A N 1
ATOM 669 C CA . ALA A 1 84 ? -1.549 -7.526 1.158 1.00 98.69 84 ALA A CA 1
ATOM 670 C C . ALA A 1 84 ? -0.449 -8.139 0.271 1.00 98.69 84 ALA A C 1
ATOM 672 O O . ALA A 1 84 ? -0.334 -7.772 -0.892 1.00 98.69 84 ALA A O 1
ATOM 673 N N . LEU A 1 85 ? 0.299 -9.129 0.777 1.00 98.50 85 LEU A N 1
ATOM 674 C CA . LEU A 1 85 ? 1.242 -9.915 -0.034 1.00 98.50 85 LEU A CA 1
ATOM 675 C C . LEU A 1 85 ? 0.512 -10.724 -1.111 1.00 98.50 85 LEU A C 1
ATOM 677 O O . LEU A 1 85 ? 0.930 -10.746 -2.265 1.00 98.50 85 LEU A O 1
ATOM 681 N N . ALA A 1 86 ? -0.611 -11.351 -0.748 1.00 98.69 86 ALA A N 1
ATOM 682 C CA . ALA A 1 86 ? -1.469 -12.043 -1.706 1.00 98.69 86 ALA A CA 1
ATOM 683 C C . ALA A 1 86 ? -2.003 -11.087 -2.791 1.00 98.69 86 ALA A C 1
ATOM 685 O O . ALA A 1 86 ? -2.056 -11.461 -3.957 1.00 98.69 86 ALA A O 1
ATOM 686 N N . TYR A 1 87 ? -2.349 -9.852 -2.420 1.00 98.75 87 TYR A N 1
ATOM 687 C CA . TYR A 1 87 ? -2.753 -8.804 -3.354 1.00 98.75 87 TYR A CA 1
ATOM 688 C C . TYR A 1 87 ? -1.614 -8.384 -4.288 1.00 98.75 87 TYR A C 1
ATOM 690 O O . TYR A 1 87 ? -1.829 -8.362 -5.492 1.00 98.75 87 TYR A O 1
ATOM 698 N N . GLY A 1 88 ? -0.402 -8.146 -3.776 1.00 98.50 88 GLY A N 1
ATOM 699 C CA . GLY A 1 88 ? 0.750 -7.822 -4.626 1.00 98.50 88 GLY A CA 1
ATOM 700 C C . GLY A 1 88 ? 1.054 -8.930 -5.642 1.00 98.50 88 GLY A C 1
ATOM 701 O O . GLY A 1 88 ? 1.339 -8.645 -6.798 1.00 98.50 88 GLY A O 1
ATOM 702 N N . LEU A 1 89 ? 0.911 -10.203 -5.250 1.00 98.50 89 LEU A N 1
ATOM 703 C CA . LEU A 1 89 ? 1.041 -11.344 -6.167 1.00 98.50 89 LEU A CA 1
ATOM 704 C C . LEU A 1 89 ? -0.105 -11.445 -7.179 1.00 98.50 89 LEU A C 1
ATOM 706 O O . LEU A 1 89 ? 0.126 -11.854 -8.315 1.00 98.50 89 LEU A O 1
ATOM 710 N N . LEU A 1 90 ? -1.335 -11.112 -6.780 1.00 98.56 90 LEU A N 1
ATOM 711 C CA . LEU A 1 90 ? -2.469 -11.033 -7.699 1.00 98.56 90 LEU A CA 1
ATOM 712 C C . LEU A 1 90 ? -2.200 -9.957 -8.755 1.00 98.56 90 LEU A C 1
ATOM 714 O O . LEU A 1 90 ? -2.285 -10.225 -9.950 1.00 98.56 90 LEU A O 1
ATOM 718 N N . GLU A 1 91 ? -1.855 -8.756 -8.308 1.00 98.06 91 GLU A N 1
ATOM 719 C CA . GLU A 1 91 ? -1.634 -7.617 -9.182 1.00 98.06 91 GLU A CA 1
ATOM 720 C C . GLU A 1 91 ? -0.438 -7.857 -10.105 1.00 98.06 91 GLU A C 1
ATOM 722 O O . GLU A 1 91 ? -0.600 -7.941 -11.320 1.00 98.06 91 GLU A O 1
ATOM 727 N N . GLU A 1 92 ? 0.742 -8.102 -9.548 1.00 98.00 92 GLU A N 1
ATOM 728 C CA . GLU A 1 92 ? 1.978 -8.169 -10.329 1.00 98.00 92 GLU A CA 1
ATOM 729 C C . GLU A 1 92 ? 2.242 -9.528 -10.971 1.00 98.00 92 GLU A C 1
ATOM 731 O O . GLU A 1 92 ? 3.110 -9.652 -11.834 1.00 98.00 92 GLU A O 1
ATOM 736 N N . GLY A 1 93 ? 1.491 -10.555 -10.573 1.00 97.38 93 GLY A N 1
ATOM 737 C CA . GLY A 1 93 ? 1.560 -11.888 -11.160 1.00 97.38 93 GLY A CA 1
ATOM 738 C C . GLY A 1 93 ? 0.489 -12.162 -12.215 1.00 97.38 93 GLY A C 1
ATOM 739 O O . GLY A 1 93 ? 0.775 -12.895 -13.159 1.00 97.38 93 GLY A O 1
ATOM 740 N N . PHE A 1 94 ? -0.721 -11.603 -12.077 1.00 97.88 94 PHE A N 1
ATOM 741 C CA . PHE A 1 94 ? -1.857 -11.906 -12.963 1.00 97.88 94 PHE A CA 1
ATOM 742 C C . PHE A 1 94 ? -2.392 -10.690 -13.714 1.00 97.88 94 PHE A C 1
ATOM 744 O O . PHE A 1 94 ? -2.731 -10.820 -14.890 1.00 97.88 94 PHE A O 1
ATOM 751 N N . VAL A 1 95 ? -2.503 -9.538 -13.046 1.00 97.94 95 VAL A N 1
ATOM 752 C CA . VAL A 1 95 ? -3.151 -8.346 -13.613 1.00 97.94 95 VAL A CA 1
ATOM 753 C C . VAL A 1 95 ? -2.170 -7.564 -14.483 1.00 97.94 95 VAL A C 1
ATOM 755 O O . VAL A 1 95 ? -2.360 -7.480 -15.689 1.00 97.94 95 VAL A O 1
ATOM 758 N N . ILE A 1 96 ? -1.109 -7.029 -13.882 1.00 96.31 96 ILE A N 1
ATOM 759 C CA . ILE A 1 96 ? -0.097 -6.204 -14.553 1.00 96.31 96 ILE A CA 1
ATOM 760 C C . ILE A 1 96 ? 1.066 -7.065 -15.073 1.00 96.31 96 ILE A C 1
ATOM 762 O O . ILE A 1 96 ? 1.680 -6.763 -16.093 1.00 96.31 96 ILE A O 1
ATOM 766 N N . GLN A 1 97 ? 1.333 -8.188 -14.402 1.00 96.81 97 GLN A N 1
ATOM 767 C CA . GLN A 1 97 ? 2.349 -9.177 -14.784 1.00 96.81 97 GLN A CA 1
ATOM 768 C C . GLN A 1 97 ? 3.794 -8.642 -14.822 1.00 96.81 97 GLN A C 1
ATOM 770 O O . GLN A 1 97 ? 4.650 -9.245 -15.478 1.00 96.81 97 GLN A O 1
ATOM 775 N N . THR A 1 98 ? 4.118 -7.555 -14.105 1.00 96.88 98 THR A N 1
ATOM 776 C CA . THR A 1 98 ? 5.492 -7.015 -14.114 1.00 96.88 98 THR A CA 1
ATOM 777 C C . THR A 1 98 ? 6.514 -7.931 -13.441 1.00 96.88 98 THR A C 1
ATOM 779 O O . THR A 1 98 ? 7.705 -7.783 -13.692 1.00 96.88 98 THR A O 1
ATOM 782 N N . LEU A 1 99 ? 6.091 -8.926 -12.645 1.00 97.56 99 LEU A N 1
ATOM 783 C CA . LEU A 1 99 ? 7.012 -9.949 -12.128 1.00 97.56 99 LEU A CA 1
ATOM 784 C C . LEU A 1 99 ? 7.671 -10.768 -13.246 1.00 97.56 99 LEU A C 1
ATOM 786 O O . LEU A 1 99 ? 8.740 -11.340 -13.031 1.00 97.56 99 LEU A O 1
ATOM 790 N N . PHE A 1 100 ? 7.025 -10.844 -14.412 1.00 97.50 100 PHE A N 1
ATOM 791 C CA . PHE A 1 100 ? 7.400 -11.743 -15.502 1.00 97.50 100 PHE A CA 1
ATOM 792 C C . PHE A 1 100 ? 7.586 -11.036 -16.845 1.00 97.50 100 PHE A C 1
ATOM 794 O O . PHE A 1 100 ? 8.218 -11.611 -17.729 1.00 97.50 100 PHE A O 1
ATOM 801 N N . ASN A 1 101 ? 7.048 -9.825 -17.015 1.00 95.94 101 ASN A N 1
ATOM 802 C CA . ASN A 1 101 ? 7.151 -9.067 -18.256 1.00 95.94 101 ASN A CA 1
ATOM 803 C C . ASN A 1 101 ? 8.513 -8.347 -18.348 1.00 95.94 101 ASN A C 1
ATOM 805 O O . ASN A 1 101 ? 8.745 -7.406 -17.588 1.00 95.94 101 ASN A O 1
ATOM 809 N N . PRO A 1 102 ? 9.404 -8.734 -19.283 1.00 92.19 102 PRO A N 1
ATOM 810 C CA . PRO A 1 102 ? 10.727 -8.126 -19.409 1.00 92.19 102 PRO A CA 1
ATOM 811 C C . PRO A 1 102 ? 10.710 -6.707 -19.987 1.00 92.19 102 PRO A C 1
ATOM 813 O O . PRO A 1 102 ? 11.711 -6.019 -19.858 1.00 92.19 102 PRO A O 1
ATOM 816 N N . ASN A 1 103 ? 9.611 -6.282 -20.624 1.00 88.81 103 ASN A N 1
ATOM 817 C CA . ASN A 1 103 ? 9.531 -5.035 -21.392 1.00 88.81 103 ASN A CA 1
ATOM 818 C C . ASN A 1 103 ? 8.328 -4.164 -20.988 1.00 88.81 103 ASN A C 1
ATOM 820 O O . ASN A 1 103 ? 7.814 -3.389 -21.800 1.00 88.81 103 ASN A O 1
ATOM 824 N N . TYR A 1 104 ? 7.828 -4.296 -19.756 1.00 90.62 104 TYR A N 1
ATOM 825 C CA . TYR A 1 104 ? 6.715 -3.469 -19.284 1.00 90.62 104 TYR A CA 1
ATOM 826 C C . TYR A 1 104 ? 7.116 -1.986 -19.294 1.00 90.62 104 TYR A C 1
ATOM 828 O O . TYR A 1 104 ? 8.190 -1.632 -18.813 1.00 90.62 104 TYR A O 1
ATOM 836 N N . LEU A 1 105 ? 6.279 -1.123 -19.881 1.00 87.25 105 LEU A N 1
ATOM 837 C CA . LEU A 1 105 ? 6.595 0.293 -20.160 1.00 87.25 105 LEU A CA 1
ATOM 838 C C . LEU A 1 105 ? 7.886 0.517 -20.982 1.00 87.25 105 LEU A C 1
ATOM 840 O O . LEU A 1 105 ? 8.453 1.605 -20.955 1.00 87.25 105 LEU A O 1
ATOM 844 N N . GLY A 1 106 ? 8.368 -0.497 -21.711 1.00 85.12 106 GLY A N 1
ATOM 845 C CA . GLY A 1 106 ? 9.660 -0.438 -22.403 1.00 85.12 106 GLY A CA 1
ATOM 846 C C . GLY A 1 106 ? 10.870 -0.469 -21.460 1.00 85.12 106 GLY A C 1
ATOM 847 O O . GLY A 1 106 ? 11.978 -0.141 -21.879 1.00 85.12 106 GLY A O 1
ATOM 848 N N . LEU A 1 107 ? 10.665 -0.844 -20.193 1.00 85.56 107 LEU A N 1
ATOM 849 C CA . LEU A 1 107 ? 11.700 -0.922 -19.168 1.00 85.56 107 LEU A CA 1
ATOM 850 C C . LEU A 1 107 ? 12.158 -2.371 -18.970 1.00 85.56 107 LEU A C 1
ATOM 852 O O . LEU A 1 107 ? 11.330 -3.274 -18.861 1.00 85.56 107 LEU A O 1
ATOM 856 N N . GLY A 1 108 ? 13.472 -2.566 -18.828 1.00 89.25 108 GLY A N 1
ATOM 857 C CA . GLY A 1 108 ? 14.112 -3.843 -18.486 1.00 89.25 108 GLY A CA 1
ATOM 858 C C . GLY A 1 108 ? 13.962 -4.208 -17.007 1.00 89.25 108 GLY A C 1
ATOM 859 O O . GLY A 1 108 ? 14.950 -4.340 -16.285 1.00 89.25 108 GLY A O 1
ATOM 860 N N . LEU A 1 109 ? 12.721 -4.325 -16.520 1.00 91.50 109 LEU A N 1
ATOM 861 C CA . LEU A 1 109 ? 12.424 -4.492 -15.087 1.00 91.50 109 LEU A CA 1
ATOM 862 C C . LEU A 1 109 ? 13.073 -5.744 -14.479 1.00 91.50 109 LEU A C 1
ATOM 864 O O . LEU A 1 109 ? 13.393 -5.770 -13.291 1.00 91.50 109 LEU A O 1
ATOM 868 N N . LEU A 1 110 ? 13.281 -6.785 -15.288 1.00 95.38 110 LEU A N 1
ATOM 869 C CA . LEU A 1 110 ? 13.813 -8.065 -14.824 1.00 95.38 110 LEU A CA 1
ATOM 870 C C . LEU A 1 110 ? 15.342 -8.151 -14.875 1.00 95.38 110 LEU A C 1
ATOM 872 O O . LEU A 1 110 ? 15.900 -9.046 -14.239 1.00 95.38 110 LEU A O 1
ATOM 876 N N . ASP A 1 111 ? 16.008 -7.249 -15.603 1.00 93.75 111 ASP A N 1
ATOM 877 C CA . ASP A 1 111 ? 17.432 -7.354 -15.945 1.00 93.75 111 ASP A CA 1
ATOM 878 C C . ASP A 1 111 ? 18.315 -7.347 -14.695 1.00 93.75 111 ASP A C 1
ATOM 880 O O . ASP A 1 111 ? 19.219 -8.172 -14.518 1.00 93.75 111 ASP A O 1
ATOM 884 N N . TYR A 1 112 ? 18.027 -6.424 -13.780 1.00 94.69 112 TYR A N 1
ATOM 885 C CA . TYR A 1 112 ? 18.802 -6.267 -12.565 1.00 94.69 112 TYR A CA 1
ATOM 886 C C . TYR A 1 112 ? 18.429 -7.342 -11.535 1.00 94.69 112 TYR A C 1
ATOM 888 O O . TYR A 1 112 ? 17.386 -7.309 -10.877 1.00 94.69 112 TYR A O 1
ATOM 896 N N . GLY A 1 113 ? 19.320 -8.326 -11.392 1.00 95.38 113 GLY A N 1
ATOM 897 C CA . GLY A 1 113 ? 19.109 -9.474 -10.513 1.00 95.38 113 GLY A CA 1
ATOM 898 C C . GLY A 1 113 ? 18.217 -10.554 -11.115 1.00 95.38 113 GLY A C 1
ATOM 899 O O . GLY A 1 113 ? 17.498 -11.216 -10.360 1.00 95.38 113 GLY A O 1
ATOM 900 N N . PHE A 1 114 ? 18.249 -10.722 -12.440 1.00 97.25 114 PHE A N 1
ATOM 901 C CA . PHE A 1 114 ? 17.518 -11.772 -13.143 1.00 97.25 114 PHE A CA 1
ATOM 902 C C . PHE A 1 114 ? 17.854 -13.177 -12.615 1.00 97.25 114 PHE A C 1
ATOM 904 O O . PHE A 1 114 ? 19.023 -13.543 -12.473 1.00 97.25 114 PHE A O 1
ATOM 911 N N . ILE A 1 115 ? 16.823 -13.985 -12.357 1.00 96.31 115 ILE A N 1
ATOM 912 C CA . ILE A 1 115 ? 16.935 -15.395 -11.966 1.00 96.31 115 ILE A CA 1
ATOM 913 C C . ILE A 1 115 ? 16.356 -16.261 -13.098 1.00 96.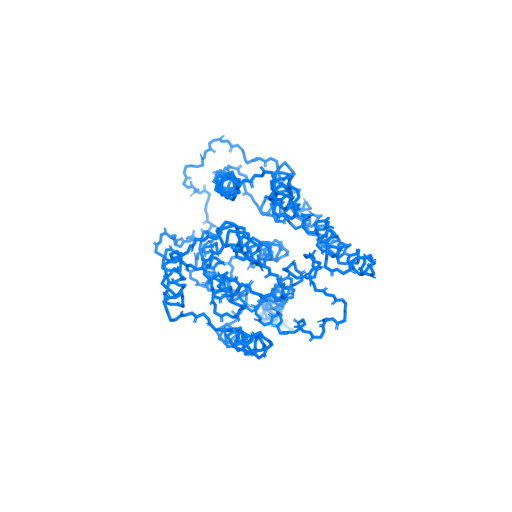31 115 ILE A C 1
ATOM 915 O O . ILE A 1 115 ? 15.133 -16.430 -13.167 1.00 96.31 115 ILE A O 1
ATOM 919 N N . PRO A 1 116 ? 17.196 -16.871 -13.961 1.00 94.06 116 PRO A N 1
ATOM 920 C CA . PRO A 1 116 ? 16.730 -17.594 -15.149 1.00 94.06 116 PRO A CA 1
ATOM 921 C C . PRO A 1 116 ? 15.780 -18.760 -14.862 1.00 94.06 116 PRO A C 1
ATOM 923 O O . PRO A 1 116 ? 14.848 -19.000 -15.622 1.00 94.06 116 PRO A O 1
ATOM 926 N N . SER A 1 117 ? 15.982 -19.478 -13.753 1.00 93.12 117 SER A N 1
ATOM 927 C CA . SER A 1 117 ? 15.146 -20.628 -13.378 1.00 93.12 117 SER A CA 1
ATOM 928 C C . SER A 1 117 ? 13.710 -20.248 -13.008 1.00 93.12 117 SER A C 1
ATOM 930 O O . SER A 1 117 ? 12.822 -21.097 -13.071 1.00 93.12 117 SER A O 1
ATOM 932 N N . LEU A 1 118 ? 13.486 -18.990 -12.621 1.00 92.12 118 LEU A N 1
ATOM 933 C CA . LEU A 1 118 ? 12.183 -18.457 -12.225 1.00 92.12 118 LEU A CA 1
ATOM 934 C C . LEU A 1 118 ? 11.607 -17.488 -13.271 1.00 92.12 118 LEU A C 1
ATOM 936 O O . LEU A 1 118 ? 10.396 -17.277 -13.301 1.00 92.12 118 LEU A O 1
ATOM 940 N N . GLY A 1 119 ? 12.457 -16.918 -14.131 1.00 95.31 119 GLY A N 1
ATOM 941 C CA . GLY A 1 119 ? 12.063 -15.902 -15.105 1.00 95.31 119 GLY A CA 1
ATOM 942 C C . GLY A 1 119 ? 11.588 -14.611 -14.437 1.00 95.31 119 GLY A C 1
ATOM 943 O O . GLY A 1 119 ? 10.588 -14.051 -14.871 1.00 95.31 119 GLY A O 1
ATOM 944 N N . ILE A 1 120 ? 12.262 -14.192 -13.358 1.00 96.56 120 ILE A N 1
ATOM 945 C CA . ILE A 1 120 ? 11.942 -12.985 -12.577 1.00 96.56 120 ILE A CA 1
ATOM 946 C C . ILE A 1 120 ? 13.198 -12.148 -12.327 1.00 96.56 120 ILE A C 1
ATOM 948 O O . ILE A 1 120 ? 14.300 -12.695 -12.236 1.00 96.56 120 ILE A O 1
ATOM 952 N N . GLY A 1 121 ? 13.025 -10.845 -12.114 1.00 96.88 121 GLY A N 1
ATOM 953 C CA . GLY A 1 121 ? 14.031 -9.986 -11.491 1.00 96.88 121 GLY A CA 1
ATOM 954 C C . GLY A 1 121 ? 13.882 -10.026 -9.974 1.00 96.88 121 GLY A C 1
ATOM 955 O O . GLY A 1 121 ? 12.834 -9.653 -9.444 1.00 96.88 121 GLY A O 1
ATOM 956 N N . SER A 1 122 ? 14.909 -10.485 -9.256 1.00 97.00 122 SER A N 1
ATOM 957 C CA . SER A 1 122 ? 14.870 -10.595 -7.787 1.00 97.00 122 SER A CA 1
ATOM 958 C C . SER A 1 122 ? 14.683 -9.244 -7.099 1.00 97.00 122 SER A C 1
ATOM 960 O O . SER A 1 122 ? 13.872 -9.131 -6.181 1.00 97.00 122 SER A O 1
ATOM 962 N N . PHE A 1 123 ? 15.382 -8.215 -7.581 1.00 97.19 123 PHE A N 1
ATOM 963 C CA . PHE A 1 123 ? 15.219 -6.846 -7.107 1.00 97.19 123 PHE A CA 1
ATOM 964 C C . PHE A 1 123 ? 13.804 -6.335 -7.360 1.00 97.19 123 PHE A C 1
ATOM 966 O O . PHE A 1 123 ? 13.141 -5.916 -6.413 1.00 97.19 123 PHE A O 1
ATOM 973 N N . TRP A 1 124 ? 13.328 -6.427 -8.606 1.00 97.06 124 TRP A N 1
ATOM 974 C CA . TRP A 1 124 ? 12.000 -5.941 -8.967 1.00 97.06 124 TRP A CA 1
ATOM 975 C C . TRP A 1 124 ? 10.907 -6.625 -8.150 1.00 97.06 124 TRP A C 1
ATOM 977 O O . TRP A 1 124 ? 10.029 -5.951 -7.628 1.00 97.06 124 TRP A O 1
ATOM 987 N N . SER A 1 125 ? 11.020 -7.941 -7.946 1.00 97.62 125 SER A N 1
ATOM 988 C CA . SER A 1 125 ? 10.072 -8.715 -7.139 1.00 97.62 125 SER A CA 1
ATOM 989 C C . SER A 1 125 ? 9.969 -8.192 -5.705 1.00 97.62 125 SER A C 1
ATOM 991 O O . SER A 1 125 ? 8.863 -8.027 -5.202 1.00 97.62 125 SER A O 1
ATOM 993 N N . VAL A 1 126 ? 11.098 -7.910 -5.044 1.00 98.00 126 VAL A N 1
ATOM 994 C CA . VAL A 1 126 ? 11.085 -7.328 -3.689 1.00 98.00 126 VAL A CA 1
ATOM 995 C C . VAL A 1 126 ? 10.536 -5.908 -3.727 1.00 98.00 126 VAL A C 1
ATOM 997 O O . VAL A 1 126 ? 9.635 -5.582 -2.962 1.00 98.00 126 VAL A O 1
ATOM 1000 N N . TYR A 1 127 ? 11.026 -5.083 -4.650 1.00 97.56 127 TYR A N 1
ATOM 1001 C CA . TYR A 1 127 ? 10.629 -3.687 -4.754 1.00 97.56 127 TYR A CA 1
ATOM 1002 C C . TYR A 1 127 ? 9.119 -3.531 -4.961 1.00 97.56 127 TYR A C 1
ATOM 1004 O O . TYR A 1 127 ? 8.447 -2.921 -4.128 1.00 97.56 127 TYR A O 1
ATOM 1012 N N . VAL A 1 128 ? 8.571 -4.132 -6.019 1.00 97.44 128 VAL A N 1
ATOM 1013 C CA . VAL A 1 128 ? 7.171 -3.948 -6.420 1.00 97.44 128 VAL A CA 1
ATOM 1014 C C . VAL A 1 128 ? 6.197 -4.546 -5.402 1.00 97.44 128 VAL A C 1
ATOM 1016 O O . VAL A 1 128 ? 5.194 -3.919 -5.059 1.00 97.44 128 VAL A O 1
ATOM 1019 N N . LEU A 1 129 ? 6.515 -5.714 -4.826 1.00 98.38 129 LEU A N 1
ATOM 1020 C CA . LEU A 1 129 ? 5.678 -6.307 -3.782 1.00 98.38 129 LEU A CA 1
ATOM 1021 C C . LEU A 1 129 ? 5.671 -5.439 -2.520 1.00 98.38 129 LEU A C 1
ATOM 1023 O O . LEU A 1 129 ? 4.622 -5.291 -1.892 1.00 98.38 129 LEU A O 1
ATOM 1027 N N . SER A 1 130 ? 6.797 -4.820 -2.168 1.00 98.19 130 SER A N 1
ATOM 1028 C CA . SER A 1 130 ? 6.873 -3.911 -1.024 1.00 98.19 130 SER A CA 1
ATOM 1029 C C . SER A 1 130 ? 6.103 -2.614 -1.250 1.00 98.19 130 SER A C 1
ATOM 1031 O O . SER A 1 130 ? 5.422 -2.168 -0.320 1.00 98.19 130 SER A O 1
ATOM 1033 N N . LEU A 1 131 ? 6.110 -2.050 -2.468 1.00 97.38 131 LEU A N 1
ATOM 1034 C CA . LEU A 1 131 ? 5.235 -0.921 -2.818 1.00 97.38 131 LEU A CA 1
ATOM 1035 C C . LEU A 1 131 ? 3.768 -1.273 -2.544 1.00 97.38 131 LEU A C 1
ATOM 1037 O O . LEU A 1 131 ? 3.083 -0.558 -1.808 1.00 97.38 131 LEU A O 1
ATOM 1041 N N . HIS A 1 132 ? 3.318 -2.432 -3.026 1.00 98.31 132 HIS A N 1
ATOM 1042 C CA . HIS A 1 132 ? 1.929 -2.855 -2.866 1.00 98.31 132 HIS A CA 1
ATOM 1043 C C . HIS A 1 132 ? 1.543 -3.165 -1.427 1.00 98.31 132 HIS A C 1
ATOM 1045 O O . HIS A 1 132 ? 0.525 -2.688 -0.918 1.00 98.31 132 HIS A O 1
ATOM 1051 N N . VAL A 1 133 ? 2.373 -3.935 -0.727 1.00 98.56 133 VAL A N 1
ATOM 1052 C CA . VAL A 1 133 ? 2.099 -4.323 0.657 1.00 98.56 133 VAL A CA 1
ATOM 1053 C C . VAL A 1 133 ? 2.040 -3.100 1.561 1.00 98.56 133 VAL A C 1
ATOM 1055 O O . VAL A 1 133 ? 1.116 -2.977 2.373 1.00 98.56 133 VAL A O 1
ATOM 1058 N N . ILE A 1 134 ? 3.022 -2.206 1.448 1.00 98.19 134 ILE A N 1
ATOM 1059 C CA . ILE A 1 134 ? 3.210 -1.103 2.388 1.00 98.19 134 ILE A CA 1
ATOM 1060 C C . ILE A 1 134 ? 2.370 0.102 1.968 1.00 98.19 134 ILE A C 1
ATOM 1062 O O . ILE A 1 134 ? 1.520 0.540 2.747 1.00 98.19 134 ILE A O 1
ATOM 1066 N N . TRP A 1 135 ? 2.577 0.626 0.761 1.00 98.44 135 TRP A N 1
ATOM 1067 C CA . TRP A 1 135 ? 2.014 1.904 0.328 1.00 98.44 135 TRP A CA 1
ATOM 1068 C C . TRP A 1 135 ? 0.651 1.774 -0.350 1.00 98.44 135 TRP A C 1
ATOM 1070 O O . TRP A 1 135 ? -0.218 2.596 -0.064 1.00 98.44 135 TRP A O 1
ATOM 1080 N N . SER A 1 136 ? 0.407 0.732 -1.148 1.00 98.44 136 SER A N 1
ATOM 1081 C CA . SER A 1 136 ? -0.901 0.555 -1.803 1.00 98.44 136 SER A CA 1
ATOM 1082 C C . SER A 1 136 ? -1.973 0.018 -0.852 1.00 98.44 136 SER A C 1
ATOM 1084 O O . SER A 1 136 ? -3.142 0.382 -0.974 1.00 98.44 136 SER A O 1
ATOM 1086 N N . ILE A 1 137 ? -1.603 -0.815 0.130 1.00 98.75 137 ILE A N 1
ATOM 1087 C CA . ILE A 1 137 ? -2.568 -1.490 1.015 1.00 98.75 137 ILE A CA 1
ATOM 1088 C C . ILE A 1 137 ? -2.442 -1.056 2.481 1.00 98.75 137 ILE A C 1
ATOM 1090 O O . ILE A 1 137 ? -3.392 -0.511 3.054 1.00 98.75 137 ILE A O 1
ATOM 1094 N N . SER A 1 138 ? -1.299 -1.297 3.129 1.00 98.62 138 SER A N 1
ATOM 1095 C CA . SER A 1 138 ? -1.206 -1.196 4.596 1.00 98.62 138 SER A CA 1
ATOM 1096 C C . SER A 1 138 ? -1.315 0.238 5.120 1.00 98.62 138 SER A C 1
ATOM 1098 O O . SER A 1 138 ? -2.056 0.484 6.076 1.00 98.62 138 SER A O 1
ATOM 1100 N N . ILE A 1 139 ? -0.616 1.194 4.501 1.00 98.62 139 ILE A N 1
ATOM 1101 C CA . ILE A 1 139 ? -0.652 2.613 4.882 1.00 98.62 139 ILE A CA 1
ATOM 1102 C C . ILE A 1 139 ? -2.063 3.202 4.700 1.00 98.62 139 ILE A C 1
ATOM 1104 O O . ILE A 1 139 ? -2.589 3.736 5.681 1.00 98.62 139 ILE A O 1
ATOM 1108 N N . PRO A 1 140 ? -2.738 3.072 3.538 1.00 98.75 140 PRO A N 1
ATOM 1109 C CA . PRO A 1 140 ? -4.108 3.550 3.359 1.00 98.75 140 PRO A CA 1
ATOM 1110 C C . PRO A 1 140 ? -5.087 2.981 4.389 1.00 98.75 140 PRO A C 1
ATOM 1112 O O . PRO A 1 140 ? -5.903 3.724 4.947 1.00 98.75 140 PRO A O 1
ATOM 1115 N N . ILE A 1 141 ? -4.985 1.680 4.703 1.00 98.69 141 ILE A N 1
ATOM 1116 C CA . ILE A 1 141 ? -5.805 1.054 5.749 1.00 98.69 141 ILE A CA 1
ATOM 1117 C C . ILE A 1 141 ? -5.506 1.689 7.109 1.00 98.69 141 ILE A C 1
ATOM 1119 O O . ILE A 1 141 ? -6.444 2.060 7.815 1.00 98.69 141 ILE A O 1
ATOM 1123 N N . ALA A 1 142 ? -4.232 1.853 7.477 1.00 97.94 142 ALA A N 1
ATOM 1124 C CA . ALA A 1 142 ? -3.834 2.418 8.766 1.00 97.94 142 ALA A CA 1
ATOM 1125 C C . ALA A 1 142 ? -4.310 3.866 8.925 1.00 97.94 142 ALA A C 1
ATOM 1127 O O . ALA A 1 142 ? -4.910 4.208 9.944 1.00 97.94 142 ALA A O 1
ATOM 1128 N N . VAL A 1 143 ? -4.103 4.702 7.905 1.00 98.25 143 VAL A N 1
ATOM 1129 C CA . VAL A 1 143 ? -4.548 6.102 7.884 1.00 98.25 143 VAL A CA 1
ATOM 1130 C C . VAL A 1 143 ? -6.070 6.183 8.008 1.00 98.25 143 VAL A C 1
ATOM 1132 O O . VAL A 1 143 ? -6.585 6.938 8.838 1.00 98.25 143 VAL A O 1
ATOM 1135 N N . THR A 1 144 ? -6.805 5.360 7.254 1.00 98.31 144 THR A N 1
ATOM 1136 C CA . THR A 1 144 ? -8.272 5.342 7.318 1.00 98.31 144 THR A CA 1
ATOM 1137 C C . THR A 1 144 ? -8.773 4.858 8.678 1.00 98.31 144 THR A C 1
ATOM 1139 O O . THR A 1 144 ? -9.667 5.463 9.271 1.00 98.31 144 THR A O 1
ATOM 1142 N N . GLU A 1 145 ? -8.196 3.785 9.217 1.00 96.25 145 GLU A N 1
ATOM 1143 C CA . GLU A 1 145 ? -8.555 3.263 10.535 1.00 96.25 145 GLU A CA 1
ATOM 1144 C C . GLU A 1 145 ? -8.265 4.265 11.659 1.00 96.25 145 GLU A C 1
ATOM 1146 O O . GLU A 1 145 ? -9.046 4.344 12.610 1.00 96.25 145 GLU A O 1
ATOM 1151 N N . SER A 1 146 ? -7.210 5.070 11.535 1.00 95.12 146 SER A N 1
ATOM 1152 C CA . SER A 1 146 ? -6.905 6.159 12.467 1.00 95.12 146 SER A CA 1
ATOM 1153 C C . SER A 1 146 ? -7.895 7.321 12.362 1.00 95.12 146 SER A C 1
ATOM 1155 O O . SER A 1 146 ? -8.344 7.845 13.385 1.00 95.12 146 SER A O 1
ATOM 1157 N N . LEU A 1 147 ? -8.311 7.695 11.148 1.00 94.94 147 LEU A N 1
ATOM 1158 C CA . LEU A 1 147 ? -9.314 8.743 10.937 1.00 94.94 147 LEU A CA 1
ATOM 1159 C C . LEU A 1 147 ? -10.706 8.328 11.454 1.00 94.94 147 LEU A C 1
ATOM 1161 O O . LEU A 1 147 ? -11.417 9.132 12.070 1.00 94.94 147 LEU A O 1
ATOM 1165 N N . PHE A 1 148 ? -11.077 7.060 11.258 1.00 93.44 148 PHE A N 1
ATOM 1166 C CA . PHE A 1 148 ? -12.360 6.470 11.656 1.00 93.44 148 PHE A CA 1
ATOM 1167 C C . PHE A 1 148 ? -12.221 5.522 12.859 1.00 93.44 148 PHE A C 1
ATOM 1169 O O . PHE A 1 148 ? -12.818 4.440 12.908 1.00 93.44 148 PHE A O 1
ATOM 1176 N N . TRP A 1 149 ? -11.464 5.953 13.873 1.00 87.94 149 TRP A N 1
ATOM 1177 C CA . TRP A 1 149 ? -11.040 5.135 15.015 1.00 87.94 149 TRP A CA 1
ATOM 1178 C C . TRP A 1 149 ? -12.168 4.392 15.747 1.00 87.94 149 TRP A C 1
ATOM 1180 O O . TRP A 1 149 ? -11.950 3.266 16.195 1.00 87.94 149 TRP A O 1
ATOM 1190 N N . LYS A 1 150 ? -13.380 4.966 15.833 1.00 88.62 150 LYS A N 1
ATOM 1191 C CA . LYS A 1 150 ? -14.558 4.348 16.486 1.00 88.62 150 LYS A CA 1
ATOM 1192 C C . LYS A 1 150 ? -15.051 3.076 15.787 1.00 88.62 150 LYS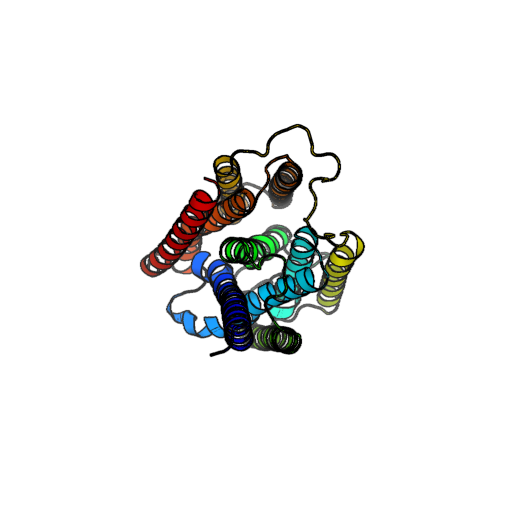 A C 1
ATOM 1194 O O . LYS A 1 150 ? -15.781 2.286 16.382 1.00 88.62 150 LYS A O 1
ATOM 1199 N N . HIS A 1 151 ? -14.696 2.883 14.518 1.00 88.88 151 HIS A N 1
ATOM 1200 C CA . HIS A 1 151 ? -15.137 1.752 13.697 1.00 88.88 151 HIS A CA 1
ATOM 1201 C C . HIS A 1 151 ? -13.967 0.961 13.103 1.00 88.88 151 HIS A C 1
ATOM 1203 O O . HIS A 1 151 ? -14.180 0.106 12.242 1.00 88.88 151 HIS A O 1
ATOM 1209 N N . ARG A 1 152 ? -12.733 1.221 13.550 1.00 88.06 152 ARG A N 1
ATOM 1210 C CA . ARG A 1 152 ? -11.513 0.665 12.950 1.00 88.06 152 ARG A CA 1
ATOM 1211 C C . ARG A 1 152 ? -11.446 -0.861 12.960 1.00 88.06 152 ARG A C 1
ATOM 1213 O O . ARG A 1 152 ? -11.040 -1.454 11.974 1.00 88.06 152 ARG A O 1
ATOM 1220 N N . THR A 1 153 ? -11.919 -1.518 14.019 1.00 89.31 153 THR A N 1
ATOM 1221 C CA . THR A 1 153 ? -11.895 -2.988 14.140 1.00 89.31 153 THR A CA 1
ATOM 1222 C C . THR A 1 153 ? -13.236 -3.648 13.817 1.00 89.31 153 THR A C 1
ATOM 1224 O O . THR A 1 153 ? -13.388 -4.854 13.990 1.00 89.31 153 THR A O 1
ATOM 1227 N N . THR A 1 154 ? -14.219 -2.886 13.330 1.00 91.19 154 THR A N 1
ATOM 1228 C CA . THR A 1 154 ? -15.546 -3.400 12.957 1.00 91.19 154 THR A CA 1
ATOM 1229 C C . THR A 1 154 ? -15.753 -3.343 11.446 1.00 91.19 154 THR A C 1
ATOM 1231 O O . THR A 1 154 ? -15.329 -2.354 10.846 1.00 91.19 154 THR A O 1
ATOM 1234 N N . PRO A 1 155 ? -16.466 -4.300 10.825 1.00 95.06 155 PRO A N 1
ATOM 1235 C CA . PRO A 1 155 ? -16.845 -4.197 9.416 1.00 95.06 155 PRO A CA 1
ATOM 1236 C C . PRO A 1 155 ? -17.560 -2.872 9.110 1.00 95.06 155 PRO A C 1
ATOM 1238 O O . PRO A 1 155 ? -18.426 -2.433 9.875 1.00 95.06 155 PRO A O 1
ATOM 1241 N N . TRP A 1 156 ? -17.183 -2.225 8.010 1.00 97.00 156 TRP A N 1
ATOM 1242 C CA . TRP A 1 156 ? -17.797 -0.982 7.544 1.00 97.00 156 TRP A CA 1
ATOM 1243 C C . TRP A 1 156 ? -18.973 -1.254 6.611 1.00 97.00 156 TRP A C 1
ATOM 1245 O O . TRP A 1 156 ? -19.971 -0.533 6.652 1.00 97.00 156 TRP A O 1
ATOM 1255 N N . LEU A 1 157 ? -18.898 -2.327 5.822 1.00 96.50 157 LEU A N 1
ATOM 1256 C CA . LEU A 1 157 ? -19.939 -2.690 4.870 1.00 96.50 157 LEU A CA 1
ATOM 1257 C C . LEU A 1 157 ? -20.947 -3.680 5.477 1.00 96.50 157 LEU A C 1
ATOM 1259 O O . LEU A 1 157 ? -20.685 -4.385 6.456 1.00 96.50 157 LEU A O 1
ATOM 1263 N N . GLY A 1 158 ? -22.133 -3.777 4.877 1.00 95.12 158 GLY A N 1
ATOM 1264 C CA . GLY A 1 158 ? -23.024 -4.927 5.075 1.00 95.12 158 GLY A CA 1
ATOM 1265 C C . GLY A 1 158 ? -22.541 -6.149 4.283 1.00 95.12 158 GLY A C 1
ATOM 1266 O O . GLY A 1 158 ? -21.551 -6.064 3.564 1.00 95.12 158 GLY A O 1
ATOM 1267 N N . ARG A 1 159 ? -23.253 -7.284 4.365 1.00 95.69 159 ARG A N 1
ATOM 1268 C CA . ARG A 1 159 ? -22.951 -8.463 3.523 1.00 95.69 159 ARG A CA 1
ATOM 1269 C C . ARG A 1 159 ? -23.027 -8.121 2.033 1.00 95.69 159 ARG A C 1
ATOM 1271 O O . ARG A 1 159 ? -22.077 -8.379 1.312 1.00 95.69 159 ARG A O 1
ATOM 1278 N N . PHE A 1 160 ? -24.104 -7.449 1.625 1.00 96.44 160 PHE A N 1
ATOM 1279 C CA . PHE A 1 160 ? -24.283 -6.986 0.249 1.00 96.44 160 PHE A CA 1
ATOM 1280 C C . PHE A 1 160 ? -23.146 -6.063 -0.210 1.00 96.44 160 PHE A C 1
ATOM 1282 O O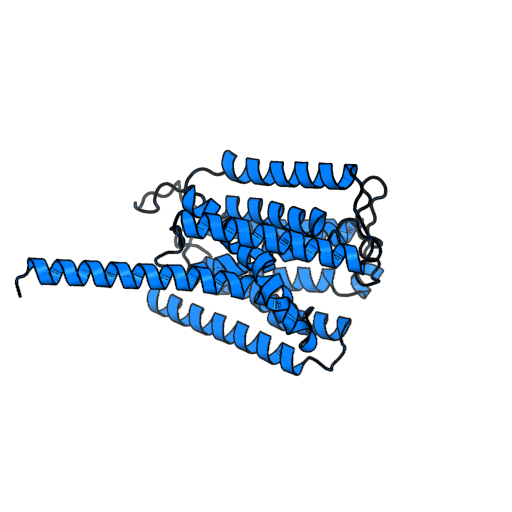 . PHE A 1 160 ? -22.538 -6.310 -1.241 1.00 96.44 160 PHE A O 1
ATOM 1289 N N . GLY A 1 161 ? -22.802 -5.044 0.587 1.00 96.75 161 GLY A N 1
ATOM 1290 C CA . GLY A 1 161 ? -21.711 -4.125 0.248 1.00 96.75 161 GLY A CA 1
ATOM 1291 C C . GLY A 1 161 ? -20.358 -4.829 0.121 1.00 96.75 161 GLY A C 1
ATOM 1292 O O . GLY A 1 161 ? -19.596 -4.511 -0.781 1.00 96.75 161 GLY A O 1
ATOM 1293 N N . PHE A 1 162 ? -20.079 -5.820 0.972 1.00 97.56 162 PHE A N 1
ATOM 1294 C CA . PHE A 1 162 ? -18.869 -6.638 0.860 1.00 97.56 162 PHE A CA 1
ATOM 1295 C C . PHE A 1 162 ? -18.849 -7.482 -0.422 1.00 97.56 162 PHE A C 1
ATOM 1297 O O . PHE A 1 162 ? -17.830 -7.514 -1.103 1.00 97.56 162 PHE A O 1
ATOM 1304 N N . THR A 1 163 ? -19.971 -8.109 -0.791 1.00 98.19 163 THR A N 1
ATOM 1305 C CA . THR A 1 163 ? -20.089 -8.842 -2.061 1.00 98.19 163 THR A CA 1
ATOM 1306 C C . THR A 1 163 ? -19.899 -7.919 -3.262 1.00 98.19 163 THR A C 1
ATOM 1308 O O . THR A 1 163 ? -19.145 -8.258 -4.166 1.00 98.19 163 THR A O 1
ATOM 1311 N N . MET A 1 164 ? -20.521 -6.736 -3.261 1.00 97.69 164 MET A N 1
ATOM 1312 C CA . MET A 1 164 ? -20.337 -5.751 -4.334 1.00 97.69 164 MET A CA 1
ATOM 1313 C C . MET A 1 164 ? -18.890 -5.261 -4.412 1.00 97.69 164 MET A C 1
ATOM 1315 O O . MET A 1 164 ? -18.349 -5.167 -5.504 1.00 97.69 164 MET A O 1
ATOM 1319 N N . CYS A 1 165 ? -18.240 -5.014 -3.270 1.00 97.94 165 CYS A N 1
ATOM 1320 C CA . CYS A 1 165 ? -16.820 -4.664 -3.213 1.00 97.94 165 CYS A CA 1
ATOM 1321 C C . CYS A 1 165 ? -15.946 -5.745 -3.861 1.00 97.94 165 CYS A C 1
ATOM 1323 O O . CYS A 1 165 ? -15.065 -5.412 -4.642 1.00 97.94 165 CYS A O 1
ATOM 1325 N N . ALA A 1 166 ? -16.209 -7.025 -3.573 1.00 98.25 166 ALA A N 1
ATOM 1326 C CA . ALA A 1 166 ? -15.478 -8.134 -4.179 1.00 98.25 166 ALA A CA 1
ATOM 1327 C C . ALA A 1 166 ? -15.689 -8.187 -5.700 1.00 98.25 166 ALA A C 1
ATOM 1329 O O . ALA A 1 166 ? -14.720 -8.261 -6.445 1.00 98.25 166 ALA A O 1
ATOM 1330 N N . ILE A 1 167 ? -16.941 -8.098 -6.167 1.00 98.44 167 ILE A N 1
ATOM 1331 C CA . ILE A 1 167 ? -17.259 -8.113 -7.605 1.00 98.44 167 ILE A CA 1
ATOM 1332 C C . ILE A 1 167 ? -16.572 -6.952 -8.325 1.00 98.44 167 ILE A C 1
ATOM 1334 O O . ILE A 1 167 ? -15.936 -7.170 -9.348 1.00 98.44 167 ILE A O 1
ATOM 1338 N N . LEU A 1 168 ? -16.680 -5.736 -7.788 1.00 98.06 168 LEU A N 1
ATOM 1339 C CA . LEU A 1 168 ? -16.083 -4.538 -8.376 1.00 98.06 168 LEU A CA 1
ATOM 1340 C C . LEU A 1 168 ? -14.555 -4.608 -8.405 1.00 98.06 168 LEU A C 1
ATOM 1342 O O . LEU A 1 168 ? -13.961 -4.230 -9.408 1.00 98.06 168 LEU A O 1
ATOM 1346 N N . PHE A 1 169 ? -13.939 -5.131 -7.343 1.00 98.62 169 PHE A N 1
ATOM 1347 C CA . PHE A 1 169 ? -12.501 -5.370 -7.291 1.00 98.62 169 PHE A CA 1
ATOM 1348 C C . PHE A 1 169 ? -12.055 -6.344 -8.386 1.00 98.62 169 PHE A C 1
ATOM 1350 O O . PHE A 1 169 ? -11.248 -5.974 -9.232 1.00 98.62 169 PHE A O 1
ATOM 1357 N N . PHE A 1 170 ? -12.636 -7.548 -8.439 1.00 98.31 170 PHE A N 1
ATOM 1358 C CA . PHE A 1 170 ? -12.257 -8.546 -9.444 1.00 98.31 170 PHE A CA 1
ATOM 1359 C C . PHE A 1 170 ? -12.577 -8.096 -10.872 1.00 98.31 170 PHE A C 1
ATOM 1361 O O . PHE A 1 170 ? -11.793 -8.357 -11.779 1.00 98.31 170 PHE A O 1
ATOM 1368 N N . LEU A 1 171 ? -13.692 -7.392 -11.085 1.00 98.06 171 LEU A N 1
ATOM 1369 C CA . LEU A 1 171 ? -14.017 -6.808 -12.384 1.00 98.06 171 LEU A CA 1
ATOM 1370 C C . LEU A 1 171 ? -12.981 -5.752 -12.789 1.00 98.06 171 LEU A C 1
ATOM 1372 O O . LEU A 1 171 ? -12.513 -5.775 -13.922 1.00 98.06 171 LEU A O 1
ATOM 1376 N N . GLY A 1 172 ? -12.588 -4.868 -11.866 1.00 98.00 172 GLY A N 1
ATOM 1377 C CA . GLY A 1 172 ? -11.519 -3.893 -12.082 1.00 98.00 172 GLY A CA 1
ATOM 1378 C C . GLY A 1 172 ? -10.186 -4.559 -12.422 1.00 98.00 172 GLY A C 1
ATOM 1379 O O . GLY A 1 172 ? -9.546 -4.164 -13.391 1.00 98.00 172 GLY A O 1
ATOM 1380 N N . SER A 1 173 ? -9.811 -5.620 -11.700 1.00 98.25 173 SER A N 1
ATOM 1381 C CA . SER A 1 173 ? -8.618 -6.423 -11.994 1.00 98.25 173 SER A CA 1
ATOM 1382 C C . SER A 1 173 ? -8.666 -7.057 -13.383 1.00 98.25 173 SER A C 1
ATOM 1384 O O . SER A 1 173 ? -7.678 -7.006 -14.106 1.00 98.25 173 SER A O 1
ATOM 1386 N N . VAL A 1 174 ? -9.804 -7.626 -13.790 1.00 98.19 174 VAL A N 1
ATOM 1387 C CA . VAL A 1 174 ? -9.952 -8.222 -15.128 1.00 98.19 174 VAL A CA 1
ATOM 1388 C C . VAL A 1 174 ? -9.864 -7.153 -16.215 1.00 98.19 174 VAL A C 1
ATOM 1390 O O . VAL A 1 174 ? -9.124 -7.336 -17.174 1.00 98.19 174 VAL A O 1
ATOM 1393 N N . ILE A 1 175 ? -10.576 -6.032 -16.069 1.00 97.88 175 ILE A N 1
ATOM 1394 C CA . ILE A 1 175 ? -10.545 -4.937 -17.051 1.00 97.88 175 ILE A CA 1
ATOM 1395 C C . ILE A 1 175 ? -9.127 -4.371 -17.178 1.00 97.88 175 ILE A C 1
ATOM 1397 O O . ILE A 1 175 ? -8.649 -4.191 -18.296 1.00 97.88 175 ILE A O 1
ATOM 1401 N N . MET A 1 176 ? -8.440 -4.140 -16.055 1.00 97.12 176 MET A N 1
ATOM 1402 C CA . MET A 1 176 ? -7.056 -3.667 -16.062 1.00 97.12 176 MET A CA 1
ATOM 1403 C C . MET A 1 176 ? -6.125 -4.676 -16.736 1.00 97.12 176 MET A C 1
ATOM 1405 O O . MET A 1 176 ? -5.366 -4.302 -17.622 1.00 97.12 176 MET A O 1
ATOM 1409 N N . GLY A 1 177 ? -6.221 -5.959 -16.376 1.00 97.19 177 GLY A N 1
ATOM 1410 C CA . GLY A 1 177 ? -5.375 -6.999 -16.959 1.00 97.19 177 GLY A CA 1
ATOM 1411 C C . GLY A 1 177 ? -5.601 -7.185 -18.459 1.00 97.19 177 GLY A C 1
ATOM 1412 O O . GLY A 1 177 ? -4.645 -7.379 -19.203 1.00 97.19 177 GLY A O 1
ATOM 1413 N N . LEU A 1 178 ? -6.843 -7.052 -18.936 1.00 97.31 178 LEU A N 1
ATOM 1414 C CA . LEU A 1 178 ? -7.141 -7.035 -20.371 1.00 97.31 178 LEU A CA 1
ATOM 1415 C C . LEU A 1 178 ? -6.529 -5.815 -21.069 1.00 97.31 178 LEU A C 1
ATOM 1417 O O . LEU A 1 178 ? -5.999 -5.959 -22.167 1.00 97.31 178 LEU A O 1
ATOM 1421 N N . GLY A 1 179 ? -6.578 -4.638 -20.438 1.00 95.75 179 GLY A N 1
ATOM 1422 C CA . GLY A 1 179 ? -5.938 -3.425 -20.952 1.00 95.75 179 GLY A CA 1
ATOM 1423 C C . GLY A 1 179 ? -4.421 -3.574 -21.059 1.00 95.75 179 GLY A C 1
ATOM 1424 O O . GLY A 1 179 ? -3.851 -3.314 -22.113 1.00 95.75 179 GLY A O 1
ATOM 1425 N N . VAL A 1 180 ? -3.780 -4.081 -20.004 1.00 94.88 180 VAL A N 1
ATOM 1426 C CA . VAL A 1 180 ? -2.340 -4.382 -19.983 1.00 94.88 180 VAL A CA 1
ATOM 1427 C C . VAL A 1 180 ? -1.979 -5.425 -21.040 1.00 94.88 180 VAL A C 1
ATOM 1429 O O . VAL A 1 180 ? -1.013 -5.243 -21.777 1.00 94.88 180 VAL A O 1
ATOM 1432 N N . PHE A 1 181 ? -2.756 -6.502 -21.165 1.00 96.19 181 PHE A N 1
ATOM 1433 C CA . PHE A 1 181 ? -2.529 -7.508 -22.200 1.00 96.19 181 PHE A CA 1
ATOM 1434 C C . PHE A 1 181 ? -2.645 -6.909 -23.606 1.00 96.19 181 PHE A C 1
ATOM 1436 O O . PHE A 1 181 ? -1.811 -7.195 -24.460 1.00 96.19 181 PHE A O 1
ATOM 1443 N N . TYR A 1 182 ? -3.649 -6.065 -23.846 1.00 95.94 182 TYR A N 1
ATOM 1444 C CA . TYR A 1 182 ? -3.832 -5.408 -25.136 1.00 95.94 182 TYR A CA 1
ATOM 1445 C C . TYR A 1 182 ? -2.665 -4.471 -25.479 1.00 95.94 182 TYR A C 1
ATOM 1447 O O . TYR A 1 182 ? -2.215 -4.460 -26.622 1.00 95.94 182 TYR A O 1
ATOM 1455 N N . GLU A 1 183 ? -2.142 -3.736 -24.499 1.00 94.19 183 GLU A N 1
ATOM 1456 C CA . GLU A 1 183 ? -1.025 -2.810 -24.702 1.00 94.19 183 GLU A CA 1
ATOM 1457 C C . GLU A 1 183 ? 0.307 -3.541 -24.931 1.00 94.19 183 GLU A C 1
ATOM 1459 O O . GLU A 1 183 ? 1.018 -3.268 -25.895 1.00 94.19 183 GLU A O 1
ATOM 1464 N N . TYR A 1 184 ? 0.649 -4.499 -24.064 1.00 94.50 184 TYR A N 1
ATOM 1465 C CA . TYR A 1 184 ? 1.984 -5.111 -24.056 1.00 94.50 184 TYR A CA 1
ATOM 1466 C C . TYR A 1 184 ? 2.067 -6.454 -24.779 1.00 94.50 184 TYR A C 1
ATOM 1468 O O . TYR A 1 184 ? 3.170 -6.965 -24.972 1.00 94.50 184 TYR A O 1
ATOM 1476 N N . GLN A 1 185 ? 0.929 -7.054 -25.146 1.00 94.81 185 GLN A N 1
ATOM 1477 C CA . GLN A 1 185 ? 0.844 -8.366 -25.804 1.00 94.81 185 GLN A CA 1
ATOM 1478 C C . GLN A 1 185 ? 1.650 -9.459 -25.072 1.00 94.81 185 GLN A C 1
ATOM 1480 O O . GLN A 1 185 ? 2.173 -10.393 -25.683 1.00 94.81 185 GLN A O 1
ATOM 1485 N N . PHE A 1 186 ? 1.759 -9.341 -23.745 1.00 95.81 186 PHE A N 1
ATOM 1486 C CA . PHE A 1 186 ? 2.518 -10.246 -22.888 1.00 95.81 186 PHE A CA 1
ATOM 1487 C C . PHE A 1 186 ? 1.581 -11.079 -22.013 1.00 95.81 186 PHE A C 1
ATOM 1489 O O . PHE A 1 186 ? 0.650 -10.553 -21.406 1.00 95.81 186 PHE A O 1
ATOM 1496 N N . MET A 1 187 ? 1.868 -12.376 -21.905 1.00 96.62 187 MET A N 1
ATOM 1497 C CA . MET A 1 187 ? 1.205 -13.281 -20.971 1.00 96.62 187 MET A CA 1
ATOM 1498 C C . MET A 1 187 ? 2.243 -14.197 -20.322 1.00 96.62 187 MET A C 1
ATOM 1500 O O . MET A 1 187 ? 2.997 -14.890 -21.009 1.00 96.62 187 MET A O 1
ATOM 1504 N N . ALA A 1 188 ? 2.257 -14.224 -18.994 1.00 96.38 188 ALA A N 1
ATOM 1505 C CA . ALA A 1 188 ? 3.120 -15.074 -18.199 1.00 96.38 188 ALA A CA 1
ATOM 1506 C C . ALA A 1 188 ? 2.840 -16.554 -18.482 1.00 96.38 188 ALA A C 1
ATOM 1508 O O . ALA A 1 188 ? 1.715 -16.976 -18.766 1.00 96.38 188 ALA A O 1
ATOM 1509 N N . SER A 1 189 ? 3.884 -17.373 -18.374 1.00 96.75 189 SER A N 1
ATOM 1510 C CA . SER A 1 189 ? 3.754 -18.812 -18.590 1.00 96.75 189 SER A CA 1
ATOM 1511 C C . SER A 1 189 ? 2.824 -19.453 -17.556 1.00 96.75 189 SER A C 1
ATOM 1513 O O . SER A 1 189 ? 2.746 -19.024 -16.404 1.00 96.75 189 SER A O 1
ATOM 1515 N N . VAL A 1 190 ? 2.194 -20.573 -17.922 1.00 96.69 190 VAL A N 1
ATOM 1516 C CA . VAL A 1 190 ? 1.348 -21.352 -16.997 1.00 96.69 190 VAL A CA 1
ATOM 1517 C C . VAL A 1 190 ? 2.099 -21.692 -15.704 1.00 96.69 190 VAL A C 1
ATOM 1519 O O . VAL A 1 190 ? 1.524 -21.633 -14.624 1.00 96.69 190 VAL A O 1
ATOM 1522 N N . LYS A 1 191 ? 3.402 -21.994 -15.786 1.00 96.19 191 LYS A N 1
ATOM 1523 C CA . LYS A 1 191 ? 4.233 -22.274 -14.605 1.00 96.19 191 LYS A CA 1
ATOM 1524 C C . LYS A 1 191 ? 4.327 -21.065 -13.670 1.00 96.19 191 LYS A C 1
ATOM 1526 O O . LYS A 1 191 ? 4.116 -21.224 -12.473 1.00 96.19 191 LYS A O 1
ATOM 1531 N N . GLN A 1 192 ? 4.606 -19.879 -14.210 1.00 97.06 192 GLN A N 1
ATOM 1532 C CA . GLN A 1 192 ? 4.672 -18.631 -13.441 1.00 97.06 192 GLN A CA 1
ATOM 1533 C C . GLN A 1 192 ? 3.324 -18.315 -12.780 1.00 97.06 192 GLN A C 1
ATOM 1535 O O . GLN A 1 192 ? 3.277 -18.082 -11.574 1.00 97.06 192 GLN A O 1
ATOM 1540 N N . LEU A 1 193 ? 2.221 -18.432 -13.528 1.00 97.12 193 LEU A N 1
ATOM 1541 C CA . LEU A 1 193 ? 0.868 -18.241 -12.997 1.00 97.12 193 LEU A CA 1
ATOM 1542 C C . LEU A 1 193 ? 0.542 -19.240 -11.873 1.00 97.12 193 LEU A C 1
ATOM 1544 O O . LEU A 1 193 ? 0.012 -18.853 -10.834 1.00 97.12 193 LEU A O 1
ATOM 1548 N N . MET A 1 194 ? 0.902 -20.518 -12.028 1.00 97.31 194 MET A N 1
ATOM 1549 C CA . MET A 1 194 ? 0.673 -21.541 -10.999 1.00 97.31 194 MET A CA 1
ATOM 1550 C C . MET A 1 194 ? 1.505 -21.301 -9.734 1.00 97.31 194 MET A C 1
ATOM 1552 O O . MET A 1 194 ? 1.005 -21.512 -8.625 1.00 97.31 194 MET A O 1
ATOM 1556 N N . ILE A 1 195 ? 2.751 -20.840 -9.870 1.00 96.25 195 ILE A N 1
ATOM 1557 C CA . ILE A 1 195 ? 3.599 -20.478 -8.726 1.00 96.25 195 ILE A CA 1
ATOM 1558 C C . ILE A 1 195 ? 3.001 -19.273 -7.993 1.00 96.25 195 ILE A C 1
ATOM 1560 O O . ILE A 1 195 ? 2.815 -19.346 -6.777 1.00 96.25 195 ILE A O 1
ATOM 1564 N N . SER A 1 196 ? 2.619 -18.214 -8.712 1.00 97.12 196 SER A N 1
ATOM 1565 C CA . SER A 1 196 ? 1.968 -17.038 -8.122 1.00 97.12 196 SER A CA 1
ATOM 1566 C C . SER A 1 196 ? 0.663 -17.403 -7.418 1.00 97.12 196 SER A C 1
ATOM 1568 O O . SER A 1 196 ? 0.452 -16.989 -6.279 1.00 97.12 196 SER A O 1
ATOM 1570 N N . ALA A 1 197 ? -0.176 -18.250 -8.029 1.00 98.06 197 ALA A N 1
ATOM 1571 C CA . ALA A 1 197 ? -1.399 -18.758 -7.403 1.00 98.06 197 ALA A CA 1
ATOM 1572 C C . ALA A 1 197 ? -1.091 -19.523 -6.111 1.00 98.06 197 ALA A C 1
ATOM 1574 O O . ALA A 1 197 ? -1.751 -19.323 -5.091 1.00 98.06 197 ALA A O 1
ATOM 1575 N N . THR A 1 198 ? -0.071 -20.382 -6.137 1.00 98.25 198 THR A N 1
ATOM 1576 C CA . THR A 1 198 ? 0.329 -21.187 -4.978 1.00 98.25 198 THR A CA 1
ATOM 1577 C C . THR A 1 198 ? 0.815 -20.299 -3.835 1.00 98.25 198 THR A C 1
ATOM 1579 O O . THR A 1 198 ? 0.338 -20.442 -2.711 1.00 98.25 198 THR A O 1
ATOM 1582 N N . LEU A 1 199 ? 1.706 -19.340 -4.107 1.00 98.06 199 LEU A N 1
ATOM 1583 C CA . LEU A 1 199 ? 2.208 -18.394 -3.105 1.00 98.06 199 LEU A CA 1
ATOM 1584 C C . LEU A 1 199 ? 1.087 -17.510 -2.545 1.00 98.06 199 LEU A C 1
ATOM 1586 O O . LEU A 1 199 ? 0.983 -17.342 -1.329 1.00 98.06 199 LEU A O 1
ATOM 1590 N N . MET A 1 200 ? 0.198 -17.014 -3.410 1.00 98.31 200 MET A N 1
ATOM 1591 C CA . MET A 1 200 ? -0.983 -16.250 -3.010 1.00 98.31 200 MET A CA 1
ATOM 1592 C C . MET A 1 200 ? -1.857 -17.060 -2.042 1.00 98.31 200 MET A C 1
ATOM 1594 O O . MET A 1 200 ? -2.213 -16.572 -0.967 1.00 98.31 200 MET A O 1
ATOM 1598 N N . MET A 1 201 ? -2.149 -18.323 -2.370 1.00 98.31 201 MET A N 1
ATOM 1599 C CA . MET A 1 201 ? -2.927 -19.211 -1.504 1.00 98.31 201 MET A CA 1
ATOM 1600 C C . MET A 1 201 ? -2.212 -19.528 -0.191 1.00 98.31 201 MET A C 1
ATOM 1602 O O . MET A 1 201 ? -2.866 -19.552 0.851 1.00 98.31 201 MET A O 1
ATOM 1606 N N . ILE A 1 202 ? -0.888 -19.714 -0.205 1.00 98.25 202 ILE A N 1
ATOM 1607 C CA . ILE A 1 202 ? -0.088 -19.891 1.014 1.00 98.25 202 ILE A CA 1
ATOM 1608 C C . ILE A 1 202 ? -0.268 -18.682 1.933 1.00 98.25 202 ILE A C 1
ATOM 1610 O O . ILE A 1 202 ? -0.628 -18.864 3.094 1.00 98.25 202 ILE A O 1
ATOM 1614 N N . PHE A 1 203 ? -0.103 -17.453 1.439 1.00 98.06 203 PHE A N 1
ATOM 1615 C CA . PHE A 1 203 ? -0.273 -16.262 2.274 1.00 98.06 203 PHE A CA 1
ATOM 1616 C C . PHE A 1 203 ? -1.704 -16.102 2.797 1.00 98.06 203 PHE A C 1
ATOM 1618 O O . PHE A 1 203 ? -1.885 -15.788 3.974 1.00 98.06 203 PHE A O 1
ATOM 1625 N N . ILE A 1 204 ? -2.722 -16.384 1.978 1.00 97.69 204 ILE A N 1
ATOM 1626 C CA . ILE A 1 204 ? -4.122 -16.393 2.429 1.00 97.69 204 ILE A CA 1
ATOM 1627 C C . ILE A 1 204 ? -4.300 -17.401 3.572 1.00 97.69 204 ILE A C 1
ATOM 1629 O O . ILE A 1 204 ? -4.797 -17.042 4.641 1.00 97.69 204 ILE A O 1
ATOM 1633 N N . VAL A 1 205 ? -3.856 -18.648 3.384 1.00 96.88 205 VAL A N 1
ATOM 1634 C CA . VAL A 1 205 ? -3.972 -19.708 4.392 1.00 96.88 205 VAL A CA 1
ATOM 1635 C C . VAL A 1 205 ? -3.230 -19.320 5.667 1.00 96.88 205 VAL A C 1
ATOM 1637 O O . VAL A 1 205 ? -3.855 -19.310 6.724 1.00 96.88 205 VAL A O 1
ATOM 1640 N N . LEU A 1 206 ? -1.955 -18.924 5.587 1.00 95.25 206 LEU A N 1
ATOM 1641 C CA . LEU A 1 206 ? -1.155 -18.489 6.739 1.00 95.25 206 LEU A CA 1
ATOM 1642 C C . LEU A 1 206 ? -1.826 -17.333 7.492 1.00 95.25 206 LEU A C 1
ATOM 1644 O O . LEU A 1 206 ? -1.910 -17.355 8.721 1.00 95.25 206 LEU A O 1
ATOM 1648 N N . GLY A 1 207 ? -2.376 -16.363 6.756 1.00 93.62 207 GLY A N 1
ATOM 1649 C CA . GLY A 1 207 ? -3.107 -15.230 7.311 1.00 93.62 207 GLY A CA 1
ATOM 1650 C C . GLY A 1 207 ? -4.303 -15.651 8.170 1.00 93.62 207 GLY A C 1
ATOM 1651 O O . GLY A 1 207 ? -4.586 -15.020 9.195 1.00 93.62 207 GLY A O 1
ATOM 1652 N N . PHE A 1 208 ? -4.999 -16.722 7.780 1.00 93.62 208 PHE A N 1
ATOM 1653 C CA . PHE A 1 208 ? -6.182 -17.220 8.478 1.00 93.62 208 PHE A CA 1
ATOM 1654 C C . PHE A 1 208 ? -5.891 -18.344 9.489 1.00 93.62 208 PHE A C 1
ATOM 1656 O O . PHE A 1 208 ? -6.680 -18.499 10.426 1.00 93.62 208 PHE A O 1
ATOM 1663 N N . THR A 1 209 ? -4.797 -19.097 9.361 1.00 91.38 209 THR A N 1
ATOM 1664 C CA . THR A 1 209 ? -4.469 -20.228 10.250 1.00 91.38 209 THR A CA 1
ATOM 1665 C C . THR A 1 209 ? -3.540 -19.848 11.397 1.00 91.38 209 THR A C 1
ATOM 1667 O O . THR A 1 209 ? -3.790 -20.265 12.526 1.00 91.38 209 THR A O 1
ATOM 1670 N N . LEU A 1 210 ? -2.503 -19.041 11.149 1.00 86.19 210 LEU A N 1
ATOM 1671 C CA . LEU A 1 210 ? -1.503 -18.708 12.171 1.00 86.19 210 LEU A CA 1
ATOM 1672 C C . LEU A 1 210 ? -1.986 -17.620 13.134 1.00 86.19 210 LEU A C 1
ATOM 1674 O O . LEU A 1 210 ? -1.619 -17.606 14.312 1.00 86.19 210 LEU A O 1
ATOM 1678 N N . PHE A 1 211 ? -2.836 -16.710 12.656 1.00 82.12 211 PHE A N 1
ATOM 1679 C CA . PHE A 1 211 ? -3.261 -15.547 13.428 1.00 82.12 211 PHE A CA 1
ATOM 1680 C C . PHE A 1 211 ? -4.675 -15.731 13.979 1.00 82.12 211 PHE A C 1
ATOM 1682 O O . PHE A 1 211 ? -5.675 -15.792 13.252 1.00 82.12 211 PHE A O 1
ATOM 1689 N N . HIS A 1 212 ? -4.736 -15.841 15.306 1.00 72.75 212 HIS A N 1
ATOM 1690 C CA . HIS A 1 212 ? -5.964 -16.063 16.055 1.00 72.75 212 HIS A CA 1
ATOM 1691 C C . HIS A 1 212 ? -6.868 -14.826 16.030 1.00 72.75 212 HIS A C 1
ATOM 1693 O O . HIS A 1 212 ? -6.419 -13.698 15.832 1.00 72.75 212 HIS A O 1
ATOM 1699 N N . LYS A 1 213 ? -8.169 -15.048 16.254 1.00 75.00 213 LYS A N 1
ATOM 1700 C CA . LYS A 1 213 ? -9.138 -13.959 16.396 1.00 75.00 213 LYS A CA 1
ATOM 1701 C C . LYS A 1 213 ? -8.711 -13.058 17.554 1.00 75.00 213 LYS A C 1
ATOM 1703 O O . LYS A 1 213 ? -8.536 -13.558 18.667 1.00 75.00 213 LYS A O 1
ATOM 1708 N N . ASP A 1 214 ? -8.637 -11.753 17.309 1.00 67.00 214 ASP A N 1
ATOM 1709 C CA . ASP A 1 214 ? -8.559 -10.734 18.352 1.00 67.00 214 ASP A CA 1
ATOM 1710 C C . ASP A 1 214 ? -9.870 -10.812 19.150 1.00 67.00 214 ASP A C 1
ATOM 1712 O O . ASP A 1 214 ? -10.872 -10.161 18.838 1.00 67.00 214 ASP A O 1
ATOM 1716 N N . LYS A 1 215 ? -9.917 -11.688 20.162 1.00 50.66 215 LYS A N 1
ATOM 1717 C CA . LYS A 1 215 ? -11.019 -11.713 21.124 1.00 50.66 215 LYS A CA 1
ATOM 1718 C C . LYS A 1 215 ? -11.043 -10.333 21.765 1.00 50.66 215 LYS A C 1
ATOM 1720 O O . LYS A 1 215 ? -10.089 -9.982 22.444 1.00 50.66 215 LYS A O 1
ATOM 1725 N N . LYS A 1 216 ? -12.109 -9.572 21.468 1.00 43.91 216 LYS A N 1
ATOM 1726 C CA . LYS A 1 216 ? -12.485 -8.260 22.021 1.00 43.91 216 LYS A CA 1
ATOM 1727 C C . LYS A 1 216 ? -11.413 -7.679 22.949 1.00 43.91 216 LYS A C 1
ATOM 1729 O O . LYS A 1 216 ? -11.333 -8.081 24.106 1.00 43.91 216 LYS A O 1
ATOM 1734 N N . VAL A 1 217 ? -10.672 -6.684 22.461 1.00 43.88 217 VAL A N 1
ATOM 1735 C CA . VAL A 1 217 ? -9.924 -5.733 23.298 1.00 43.88 217 VAL A CA 1
ATOM 1736 C C . VAL A 1 217 ? -10.942 -4.982 24.163 1.00 43.88 217 VAL A C 1
ATOM 1738 O O . VAL A 1 217 ? -11.426 -3.914 23.813 1.00 43.88 217 VAL A O 1
ATOM 1741 N N . ASN A 1 218 ? -11.388 -5.646 25.220 1.00 35.53 218 ASN A N 1
ATOM 1742 C CA . ASN A 1 218 ? -12.268 -5.164 26.266 1.00 35.53 218 ASN A CA 1
ATOM 1743 C C . ASN A 1 218 ? -12.038 -6.078 27.469 1.00 35.53 218 ASN A C 1
ATOM 1745 O O . ASN A 1 218 ? -12.858 -6.928 27.802 1.00 35.53 218 ASN A O 1
ATOM 1749 N N . THR A 1 219 ? -10.843 -5.983 28.042 1.00 33.75 219 THR A N 1
ATOM 1750 C CA . THR A 1 219 ? -10.568 -6.116 29.476 1.00 33.75 219 THR A CA 1
ATOM 1751 C C . THR A 1 219 ? -9.079 -5.899 29.689 1.00 33.75 219 THR A C 1
ATOM 1753 O O . THR A 1 219 ? -8.251 -6.250 28.854 1.00 33.75 219 THR A O 1
ATOM 1756 N N . TYR A 1 220 ? -8.763 -5.284 30.818 1.00 35.88 220 TYR A N 1
ATOM 1757 C CA . TYR A 1 220 ? -7.458 -4.852 31.304 1.00 35.88 220 TYR A CA 1
ATOM 1758 C C . TYR A 1 220 ? -6.427 -5.983 31.530 1.00 35.88 220 TYR A C 1
ATOM 1760 O O . TYR A 1 220 ? -5.544 -5.840 32.362 1.00 35.88 220 TYR A O 1
ATOM 1768 N N . ASN A 1 221 ? -6.497 -7.095 30.796 1.00 34.69 221 ASN A N 1
ATOM 1769 C CA . ASN A 1 221 ? -5.592 -8.235 30.919 1.00 34.69 221 ASN A CA 1
ATOM 1770 C C . ASN A 1 221 ? -5.058 -8.626 29.539 1.00 34.69 221 ASN A C 1
ATOM 1772 O O . ASN A 1 221 ? -5.513 -9.580 28.911 1.00 34.69 221 ASN A O 1
ATOM 1776 N N . HIS A 1 222 ? -4.084 -7.862 29.054 1.00 44.25 222 HIS A N 1
ATOM 1777 C CA . HIS A 1 222 ? -3.268 -8.295 27.926 1.00 44.25 222 HIS A CA 1
ATOM 1778 C C . HIS A 1 222 ? -2.299 -9.410 28.358 1.00 44.25 222 HIS A C 1
ATOM 1780 O O . HIS A 1 222 ? -1.836 -9.413 29.503 1.00 44.25 222 HIS A O 1
ATOM 1786 N N . PRO A 1 223 ? -1.943 -10.333 27.447 1.00 46.09 223 PRO A N 1
ATOM 1787 C CA . PRO A 1 223 ? -0.903 -11.328 27.689 1.00 46.09 223 PRO A CA 1
ATOM 1788 C C . PRO A 1 223 ? 0.410 -10.611 28.025 1.00 46.09 223 PRO A C 1
ATOM 1790 O O . PRO A 1 223 ? 0.823 -9.752 27.253 1.00 46.09 223 PRO A O 1
ATOM 1793 N N . LYS A 1 224 ? 0.999 -10.932 29.194 1.00 46.69 224 LYS A N 1
ATOM 1794 C CA . LYS A 1 224 ? 2.282 -10.435 29.747 1.00 46.69 224 LYS A CA 1
ATOM 1795 C C . LYS A 1 224 ? 2.909 -9.310 28.911 1.00 46.69 224 LYS A C 1
ATOM 1797 O O . LYS A 1 224 ? 3.812 -9.560 28.114 1.00 46.69 224 LYS A O 1
ATOM 1802 N N . PHE A 1 225 ? 2.413 -8.080 29.071 1.00 54.09 225 PHE A N 1
ATOM 1803 C CA . PHE A 1 225 ? 3.076 -6.916 28.491 1.00 54.09 225 PHE A CA 1
ATOM 1804 C C . PHE A 1 225 ? 4.550 -6.950 28.892 1.00 54.09 225 PHE A C 1
ATOM 1806 O O . PHE A 1 225 ? 4.877 -7.184 30.057 1.00 54.09 225 PHE A O 1
ATOM 1813 N N . ILE A 1 226 ? 5.444 -6.696 27.940 1.00 60.19 226 ILE A N 1
ATOM 1814 C CA . ILE A 1 226 ? 6.825 -6.382 28.292 1.00 60.19 226 ILE A CA 1
ATOM 1815 C C . ILE A 1 226 ? 6.742 -5.134 29.183 1.00 60.19 226 ILE A C 1
ATOM 1817 O O . ILE A 1 226 ? 6.104 -4.161 28.785 1.00 60.19 226 ILE A O 1
ATOM 1821 N N . ASN A 1 227 ? 7.366 -5.145 30.367 1.00 66.06 227 ASN A N 1
ATOM 1822 C CA . ASN A 1 227 ? 7.324 -4.059 31.370 1.00 66.06 227 ASN A CA 1
ATOM 1823 C C . ASN A 1 227 ? 7.889 -2.699 30.886 1.00 66.06 227 ASN A C 1
ATOM 1825 O O . ASN A 1 227 ? 8.107 -1.790 31.680 1.00 66.06 227 ASN A O 1
ATOM 1829 N N . GLN A 1 228 ? 8.135 -2.543 29.588 1.00 79.94 228 GLN A N 1
ATOM 1830 C CA . GLN A 1 228 ? 8.628 -1.332 28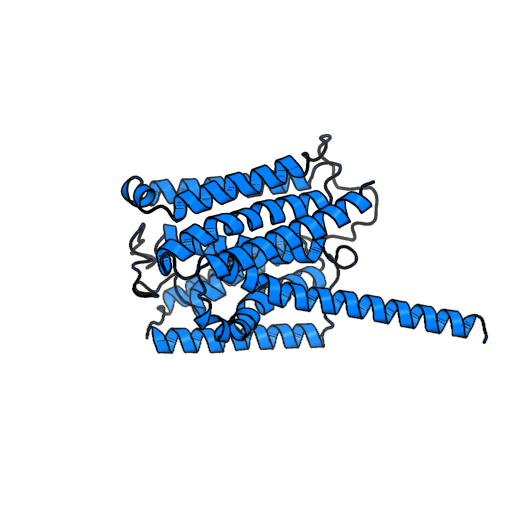.953 1.00 79.94 228 GLN A CA 1
ATOM 1831 C C . GLN A 1 228 ? 7.468 -0.539 28.340 1.00 79.94 228 GLN A C 1
ATOM 1833 O O . GLN A 1 228 ? 6.588 -1.103 27.683 1.00 79.94 228 GLN A O 1
ATOM 1838 N N . SER A 1 229 ? 7.509 0.781 28.504 1.00 86.31 229 SER A N 1
ATOM 1839 C CA . SER A 1 229 ? 6.606 1.709 27.821 1.00 86.31 229 SER A CA 1
ATOM 1840 C C . SER A 1 229 ? 6.830 1.685 26.309 1.00 86.31 229 SER A C 1
ATOM 1842 O O . SER A 1 229 ? 7.959 1.506 25.837 1.00 86.31 229 SER A O 1
ATOM 1844 N N . ALA A 1 230 ? 5.750 1.857 25.548 1.00 88.94 230 ALA A N 1
ATOM 1845 C CA . ALA A 1 230 ? 5.815 2.013 24.102 1.00 88.94 230 ALA A CA 1
ATOM 1846 C C . ALA A 1 230 ? 6.713 3.211 23.721 1.00 88.94 230 ALA A C 1
ATOM 1848 O O . ALA A 1 230 ? 6.798 4.175 24.489 1.00 88.94 230 ALA A O 1
ATOM 1849 N N . PRO A 1 231 ? 7.418 3.151 22.573 1.00 91.31 231 PRO A N 1
ATOM 1850 C CA . PRO A 1 231 ? 8.267 4.251 22.124 1.00 91.31 231 PRO A CA 1
ATOM 1851 C C . PRO A 1 231 ? 7.449 5.518 21.878 1.00 91.31 231 PRO A C 1
ATOM 1853 O O . PRO A 1 231 ? 6.268 5.437 21.558 1.00 91.31 231 PRO A O 1
ATOM 1856 N N . ASN A 1 232 ? 8.091 6.685 21.937 1.00 92.88 232 ASN A N 1
ATOM 1857 C CA . ASN A 1 232 ? 7.443 7.935 21.546 1.00 92.88 232 ASN A CA 1
ATOM 1858 C C . ASN A 1 232 ? 6.899 7.819 20.098 1.00 92.88 232 ASN A C 1
ATOM 1860 O O . ASN A 1 232 ? 7.677 7.471 19.202 1.00 92.88 232 ASN A O 1
ATOM 1864 N N . PRO A 1 233 ? 5.609 8.126 19.840 1.00 93.94 233 PRO A N 1
ATOM 1865 C CA . PRO A 1 233 ? 5.021 8.050 18.502 1.00 93.94 233 PRO A CA 1
ATOM 1866 C C . PRO A 1 233 ? 5.807 8.826 17.437 1.00 93.94 233 PRO A C 1
ATOM 1868 O O . PRO A 1 233 ? 5.968 8.336 16.324 1.00 93.94 233 PRO A O 1
ATOM 1871 N N . TRP A 1 234 ? 6.375 9.987 17.777 1.00 94.75 234 TRP A N 1
ATOM 1872 C CA . TRP A 1 234 ? 7.192 10.781 16.853 1.00 94.75 234 TRP A CA 1
ATOM 1873 C C . TRP A 1 234 ? 8.472 10.063 16.433 1.00 94.75 234 TRP A C 1
ATOM 1875 O O . TRP A 1 234 ? 8.810 10.068 15.253 1.00 94.75 234 TRP A O 1
ATOM 1885 N N . LEU A 1 235 ? 9.153 9.393 17.370 1.00 96.50 235 LEU A N 1
ATOM 1886 C CA . LEU A 1 235 ? 10.341 8.592 17.055 1.00 96.50 235 LEU A CA 1
ATOM 1887 C C . LEU A 1 235 ? 9.981 7.408 16.163 1.00 96.50 235 LEU A C 1
ATOM 1889 O O . LEU A 1 235 ? 10.735 7.064 15.260 1.00 96.50 235 LEU A O 1
ATOM 1893 N N . LEU A 1 236 ? 8.817 6.802 16.393 1.00 96.38 236 LEU A N 1
ATOM 1894 C CA . LEU A 1 236 ? 8.343 5.686 15.590 1.00 96.38 236 LEU A CA 1
ATOM 1895 C C . LEU A 1 236 ? 7.976 6.120 14.160 1.00 96.38 236 LEU A C 1
ATOM 1897 O O . LEU A 1 236 ? 8.310 5.424 13.204 1.00 96.38 236 LEU A O 1
ATOM 1901 N N . GLY A 1 237 ? 7.340 7.285 14.007 1.00 97.88 237 GLY A N 1
ATOM 1902 C CA . GLY A 1 237 ? 7.079 7.875 12.694 1.00 97.88 237 GLY A CA 1
ATOM 1903 C C . GLY A 1 237 ? 8.356 8.311 11.976 1.00 97.88 237 GLY A C 1
ATOM 1904 O O . GLY A 1 237 ? 8.519 8.014 10.797 1.00 97.88 237 GLY A O 1
ATOM 1905 N N . GLY A 1 238 ? 9.299 8.928 12.694 1.00 98.44 238 GLY A N 1
ATOM 1906 C CA . GLY A 1 238 ? 10.621 9.267 12.164 1.00 98.44 238 GLY A CA 1
ATOM 1907 C C . GLY A 1 238 ? 11.402 8.030 11.715 1.00 98.44 238 GLY A C 1
ATOM 1908 O O . GLY A 1 238 ? 11.981 8.033 10.636 1.00 98.44 238 GLY A O 1
ATOM 1909 N N . PHE A 1 239 ? 11.349 6.942 12.486 1.00 98.44 239 PHE A N 1
ATOM 1910 C CA . PHE A 1 239 ? 11.937 5.658 12.107 1.00 98.44 239 PHE A CA 1
ATOM 1911 C C . PHE A 1 239 ? 11.323 5.107 10.812 1.00 98.44 239 PHE A C 1
ATOM 1913 O O . PHE A 1 239 ? 12.065 4.782 9.891 1.00 98.44 239 PHE A O 1
ATOM 1920 N N . ALA A 1 240 ? 9.989 5.067 10.697 1.00 98.44 240 ALA A N 1
ATOM 1921 C CA . ALA A 1 240 ? 9.325 4.622 9.469 1.00 98.44 240 ALA A CA 1
ATOM 1922 C C . ALA A 1 240 ? 9.690 5.494 8.257 1.00 98.44 240 ALA A C 1
ATOM 1924 O O . ALA A 1 240 ? 9.963 4.962 7.183 1.00 98.44 240 ALA A O 1
ATOM 1925 N N . PHE A 1 241 ? 9.748 6.816 8.441 1.00 98.75 241 PHE A N 1
ATOM 1926 C CA . PHE A 1 241 ? 10.151 7.754 7.396 1.00 98.75 241 PHE A CA 1
ATOM 1927 C C . PHE A 1 241 ? 11.596 7.529 6.944 1.00 98.75 241 PHE A C 1
ATOM 1929 O O . PHE A 1 241 ? 11.853 7.433 5.747 1.00 98.75 241 PHE A O 1
ATOM 1936 N N . ILE A 1 242 ? 12.540 7.412 7.881 1.00 98.69 242 ILE A N 1
ATOM 1937 C CA . ILE A 1 242 ? 13.962 7.218 7.570 1.00 98.69 242 ILE A CA 1
ATOM 1938 C C . ILE A 1 242 ? 14.177 5.862 6.901 1.00 98.69 242 ILE A C 1
ATOM 1940 O O . ILE A 1 242 ? 14.766 5.807 5.826 1.00 98.69 242 ILE A O 1
ATOM 1944 N N . SER A 1 243 ? 13.676 4.773 7.489 1.00 98.62 243 SER A N 1
ATOM 1945 C CA . SER A 1 243 ? 13.831 3.432 6.919 1.00 98.62 243 SER A CA 1
ATOM 1946 C C . SER A 1 243 ? 13.161 3.316 5.551 1.00 98.62 243 SER A C 1
ATOM 1948 O O . SER A 1 243 ? 13.773 2.800 4.622 1.00 98.62 243 SER A O 1
ATOM 1950 N N . GLY A 1 244 ? 11.948 3.850 5.390 1.00 98.50 244 GLY A N 1
ATOM 1951 C CA . GLY A 1 244 ? 11.276 3.873 4.093 1.00 98.50 244 GLY A CA 1
ATOM 1952 C C . GLY A 1 244 ? 11.998 4.751 3.067 1.00 98.50 244 GLY A C 1
ATOM 1953 O O . GLY A 1 244 ? 12.077 4.378 1.904 1.00 98.50 244 GLY A O 1
ATOM 1954 N N . SER A 1 245 ? 12.604 5.866 3.487 1.00 98.50 245 SER A N 1
ATOM 1955 C CA . SER A 1 245 ? 13.405 6.712 2.594 1.00 98.50 245 SER A CA 1
ATOM 1956 C C . SER A 1 245 ? 14.706 6.035 2.167 1.00 98.50 245 SER A C 1
ATOM 1958 O O . SER A 1 245 ? 15.075 6.125 1.001 1.00 98.50 245 SER A O 1
ATOM 1960 N N . ILE A 1 246 ? 15.374 5.303 3.068 1.00 98.25 246 ILE A N 1
ATOM 1961 C CA . ILE A 1 246 ? 16.538 4.474 2.723 1.00 98.25 246 ILE A CA 1
ATOM 1962 C C . ILE A 1 246 ? 16.131 3.412 1.699 1.00 98.25 246 ILE A C 1
ATOM 1964 O O . ILE A 1 246 ? 16.785 3.296 0.668 1.00 98.25 246 ILE A O 1
ATOM 1968 N N . PHE A 1 247 ? 15.033 2.687 1.943 1.00 98.19 247 PHE A N 1
ATOM 1969 C CA . PHE A 1 247 ? 14.496 1.709 0.994 1.00 98.19 247 PHE A CA 1
ATOM 1970 C C . PHE A 1 247 ? 14.230 2.345 -0.379 1.00 98.19 247 PHE A C 1
ATOM 1972 O O . PHE A 1 247 ? 14.669 1.822 -1.403 1.00 98.19 247 PHE A O 1
ATOM 1979 N N . PHE A 1 248 ? 13.566 3.504 -0.398 1.00 97.50 248 PHE A N 1
ATOM 1980 C CA . PHE A 1 248 ? 13.204 4.204 -1.627 1.00 97.50 248 PHE A CA 1
ATOM 1981 C C . PHE A 1 248 ? 14.433 4.680 -2.411 1.00 97.50 248 PHE A C 1
ATOM 1983 O O . PHE A 1 248 ? 14.512 4.435 -3.612 1.00 97.50 248 PHE A O 1
ATOM 1990 N N . LEU A 1 249 ? 15.414 5.304 -1.746 1.00 96.00 249 LEU A N 1
ATOM 1991 C CA . LEU A 1 249 ? 16.660 5.767 -2.373 1.00 96.00 249 LEU A CA 1
ATOM 1992 C C . LEU A 1 249 ? 17.484 4.599 -2.918 1.00 96.00 249 LEU A C 1
ATOM 1994 O O . LEU A 1 249 ? 17.942 4.652 -4.056 1.00 96.00 249 LEU A O 1
ATOM 1998 N N . LEU A 1 250 ? 17.647 3.535 -2.125 1.00 95.94 250 LEU A N 1
ATOM 1999 C CA . LEU A 1 250 ? 18.380 2.342 -2.546 1.00 95.94 250 LEU A CA 1
ATOM 2000 C C . LEU A 1 250 ? 17.744 1.660 -3.762 1.00 95.94 250 LEU A C 1
ATOM 2002 O O . LEU A 1 250 ? 18.468 1.039 -4.530 1.00 95.94 250 LEU A O 1
ATOM 2006 N N . SER A 1 251 ? 16.426 1.795 -3.932 1.00 94.62 251 SER A N 1
ATOM 2007 C CA . SER A 1 251 ? 15.678 1.176 -5.030 1.00 94.62 251 SER A CA 1
ATOM 2008 C C . SER A 1 251 ? 15.544 2.061 -6.275 1.00 94.62 251 SER A C 1
ATOM 2010 O O . SER A 1 251 ? 15.305 1.550 -7.363 1.00 94.62 251 SER A O 1
ATOM 2012 N N . ASN A 1 252 ? 15.668 3.386 -6.143 1.00 90.75 252 ASN A N 1
ATOM 2013 C CA . ASN A 1 252 ? 15.367 4.328 -7.233 1.00 90.75 252 ASN A CA 1
ATOM 2014 C C . ASN A 1 252 ? 16.572 5.157 -7.699 1.00 90.75 252 ASN A C 1
ATOM 2016 O O . ASN A 1 252 ? 16.420 5.995 -8.587 1.00 90.75 252 ASN A O 1
ATOM 2020 N N . ILE A 1 253 ? 17.768 4.960 -7.134 1.00 89.06 253 ILE A N 1
ATOM 2021 C CA . ILE A 1 253 ? 18.993 5.629 -7.597 1.00 89.06 253 ILE A CA 1
ATOM 2022 C C . ILE A 1 253 ? 19.764 4.693 -8.543 1.00 89.06 253 ILE A C 1
ATOM 2024 O O . ILE A 1 253 ? 20.373 3.730 -8.072 1.00 89.06 253 ILE A O 1
ATOM 2028 N N . PRO A 1 254 ? 19.858 5.003 -9.854 1.00 85.88 254 PRO A N 1
ATOM 2029 C CA . PRO A 1 254 ? 20.558 4.150 -10.822 1.00 85.88 254 PRO A CA 1
ATOM 2030 C C . PRO A 1 254 ? 22.026 3.885 -10.465 1.00 85.88 254 PRO A C 1
ATOM 2032 O O . PRO A 1 254 ? 22.535 2.787 -10.675 1.00 85.88 254 PRO A O 1
ATOM 2035 N N . TYR A 1 255 ? 22.701 4.869 -9.862 1.00 87.81 255 TYR A N 1
ATOM 2036 C CA . TYR A 1 255 ? 24.086 4.721 -9.412 1.00 87.81 255 TYR A CA 1
ATOM 2037 C C . TYR A 1 255 ? 24.260 3.605 -8.368 1.00 87.81 255 TYR A C 1
ATOM 2039 O O . TYR A 1 255 ? 25.278 2.917 -8.369 1.00 87.81 255 TYR A O 1
ATOM 2047 N N . VAL A 1 256 ? 23.261 3.372 -7.506 1.00 87.94 256 VAL A N 1
ATOM 2048 C CA . VAL A 1 256 ? 23.304 2.283 -6.517 1.00 87.94 256 VAL A CA 1
ATOM 2049 C C . VAL A 1 256 ? 23.273 0.927 -7.218 1.00 87.94 256 VAL A C 1
ATOM 2051 O O . VAL A 1 256 ? 24.055 0.051 -6.859 1.00 87.94 256 VAL A O 1
ATOM 2054 N N . HIS A 1 257 ? 22.434 0.768 -8.245 1.00 88.56 257 HIS A N 1
ATOM 2055 C CA . HIS A 1 257 ? 22.333 -0.475 -9.020 1.00 88.56 257 HIS A CA 1
ATOM 2056 C C . HIS A 1 257 ? 23.578 -0.737 -9.880 1.00 88.56 257 HIS A C 1
ATOM 2058 O O . HIS A 1 257 ? 23.908 -1.886 -10.156 1.00 88.56 257 HIS A O 1
ATOM 2064 N N . ALA A 1 258 ? 24.290 0.318 -10.285 1.00 89.12 258 ALA A N 1
ATOM 2065 C CA . ALA A 1 258 ? 25.576 0.186 -10.965 1.00 89.12 258 ALA A CA 1
ATOM 2066 C C . ALA A 1 258 ? 26.706 -0.241 -10.008 1.00 89.12 258 ALA A C 1
ATOM 2068 O O . ALA A 1 258 ? 27.621 -0.956 -10.413 1.00 89.12 258 ALA A O 1
ATOM 2069 N N . LEU A 1 259 ? 26.657 0.204 -8.747 1.00 92.81 259 LEU A N 1
ATOM 2070 C CA . LEU A 1 259 ? 27.705 -0.044 -7.756 1.00 92.81 259 LEU A CA 1
ATOM 2071 C C . LEU A 1 259 ? 27.541 -1.383 -7.024 1.00 92.81 259 LEU A C 1
ATOM 2073 O O . LEU A 1 259 ? 28.530 -2.057 -6.736 1.00 92.81 259 LEU A O 1
ATOM 2077 N N . LEU A 1 260 ? 26.310 -1.747 -6.670 1.00 94.75 260 LEU A N 1
ATOM 2078 C CA . LEU A 1 260 ? 26.009 -2.945 -5.896 1.00 94.75 260 LEU A CA 1
ATOM 2079 C C . LEU A 1 260 ? 25.389 -4.005 -6.806 1.00 94.75 260 LEU A C 1
ATOM 2081 O O . LEU A 1 260 ? 24.416 -3.711 -7.484 1.00 94.75 260 LEU A O 1
ATOM 2085 N N . PRO A 1 261 ? 25.875 -5.256 -6.802 1.00 95.44 261 PRO A N 1
ATOM 2086 C CA . PRO A 1 261 ? 25.156 -6.351 -7.436 1.00 95.44 261 PRO A CA 1
ATOM 2087 C C . PRO A 1 261 ? 23.817 -6.611 -6.734 1.00 95.44 261 PRO A C 1
ATOM 2089 O O . PRO A 1 261 ? 23.723 -6.530 -5.504 1.00 95.44 261 PRO A O 1
ATOM 2092 N N . ALA A 1 262 ? 22.804 -7.047 -7.486 1.00 95.62 262 ALA A N 1
ATOM 2093 C CA . ALA A 1 262 ? 21.484 -7.358 -6.930 1.00 95.62 262 ALA A CA 1
ATOM 2094 C C . ALA A 1 262 ? 21.536 -8.391 -5.787 1.00 95.62 262 ALA A C 1
ATOM 2096 O O . ALA A 1 262 ? 20.810 -8.259 -4.805 1.00 95.62 262 ALA A O 1
ATOM 2097 N N . GLY A 1 263 ? 22.452 -9.366 -5.860 1.00 95.81 263 GLY A N 1
ATOM 2098 C CA . GLY A 1 263 ? 22.667 -10.359 -4.799 1.00 95.81 263 GLY A CA 1
ATOM 2099 C C . GLY A 1 263 ? 23.135 -9.778 -3.457 1.00 95.81 263 GLY A C 1
ATOM 2100 O O . GLY A 1 263 ? 23.027 -10.457 -2.443 1.00 95.81 263 GLY A O 1
ATOM 2101 N N . VAL A 1 264 ? 23.620 -8.532 -3.432 1.00 97.31 264 VAL A N 1
ATOM 2102 C CA . VAL A 1 264 ? 23.960 -7.784 -2.209 1.00 97.31 264 VAL A CA 1
ATOM 2103 C C . VAL A 1 264 ? 22.819 -6.848 -1.819 1.00 97.31 264 VAL A C 1
ATOM 2105 O O . VAL A 1 264 ? 22.419 -6.810 -0.656 1.00 97.31 264 VAL A O 1
ATOM 2108 N N . LEU A 1 265 ? 22.268 -6.112 -2.789 1.00 97.62 265 LEU A N 1
ATOM 2109 C CA . LEU A 1 265 ? 21.228 -5.121 -2.525 1.00 97.62 265 LEU A CA 1
ATOM 2110 C C . LEU A 1 265 ? 19.923 -5.758 -2.027 1.00 97.62 265 LEU A C 1
ATOM 2112 O O . LEU A 1 265 ? 19.340 -5.277 -1.059 1.00 97.62 265 LEU A O 1
ATOM 2116 N N . VAL A 1 266 ? 19.484 -6.861 -2.637 1.00 97.81 266 VAL A N 1
ATOM 2117 C CA . VAL A 1 266 ? 18.230 -7.538 -2.272 1.00 97.81 266 VAL A CA 1
ATOM 2118 C C . VAL A 1 266 ? 18.230 -7.991 -0.803 1.00 97.81 266 VAL A C 1
ATOM 2120 O O . VAL A 1 266 ? 17.292 -7.638 -0.087 1.00 97.81 266 VAL A O 1
ATOM 2123 N N . PRO A 1 267 ? 19.268 -8.683 -0.287 1.00 98.31 267 PRO A N 1
ATOM 2124 C CA . PRO A 1 267 ? 19.368 -8.964 1.144 1.00 98.31 267 PRO A CA 1
ATOM 2125 C C . PRO A 1 267 ? 19.329 -7.720 2.037 1.00 98.31 267 PRO A C 1
ATOM 2127 O O . PRO A 1 267 ? 18.705 -7.768 3.092 1.00 98.31 267 PRO A O 1
ATOM 2130 N N . ILE A 1 268 ? 19.953 -6.604 1.637 1.00 98.12 268 ILE A N 1
ATOM 2131 C CA . ILE A 1 268 ? 19.913 -5.349 2.410 1.00 98.12 268 ILE A CA 1
ATOM 2132 C C . ILE A 1 268 ? 18.475 -4.828 2.523 1.00 98.12 268 ILE A C 1
ATOM 2134 O O . ILE A 1 268 ? 18.043 -4.479 3.623 1.00 98.12 268 ILE A O 1
ATOM 2138 N N . LEU A 1 269 ? 17.725 -4.815 1.416 1.00 98.19 269 LEU A N 1
ATOM 2139 C CA . LEU A 1 269 ? 16.323 -4.387 1.404 1.00 98.19 269 LEU A CA 1
ATOM 2140 C C . LEU A 1 269 ? 15.456 -5.294 2.291 1.00 98.19 269 LEU A C 1
ATOM 2142 O O . LEU A 1 269 ? 14.737 -4.798 3.156 1.00 98.19 269 LEU A O 1
ATOM 2146 N N . LEU A 1 270 ? 15.604 -6.616 2.165 1.00 98.38 270 LEU A N 1
ATOM 2147 C CA . LEU A 1 270 ? 14.871 -7.588 2.986 1.00 98.38 270 LEU A CA 1
ATOM 2148 C C . LEU A 1 270 ? 15.205 -7.468 4.482 1.00 98.38 270 LEU A C 1
ATOM 2150 O O . LEU A 1 270 ? 14.322 -7.578 5.333 1.00 98.38 270 LEU A O 1
ATOM 2154 N N . LEU A 1 271 ? 16.472 -7.225 4.832 1.00 98.56 271 LEU A N 1
ATOM 2155 C CA . LEU A 1 271 ? 16.887 -7.002 6.220 1.00 98.56 271 LEU A CA 1
ATOM 2156 C C . LEU A 1 271 ? 16.315 -5.698 6.784 1.00 98.56 271 LEU A C 1
ATOM 2158 O O . LEU A 1 271 ? 15.940 -5.656 7.956 1.00 98.56 271 LEU A O 1
ATOM 2162 N N . LEU A 1 272 ? 16.223 -4.648 5.966 1.00 98.56 272 LEU A N 1
ATOM 2163 C CA . LEU A 1 272 ? 15.613 -3.379 6.351 1.00 98.56 272 LEU A CA 1
ATOM 2164 C C . LEU A 1 272 ? 14.107 -3.535 6.605 1.00 98.56 272 LEU A C 1
ATOM 2166 O O . LEU A 1 272 ? 13.605 -3.073 7.630 1.00 98.56 272 LEU A O 1
ATOM 2170 N N . GLU A 1 273 ? 13.394 -4.239 5.728 1.00 97.94 273 GLU A N 1
ATOM 2171 C CA . GLU A 1 273 ? 11.979 -4.578 5.918 1.00 97.94 273 GLU A CA 1
ATOM 2172 C C . GLU A 1 273 ? 11.764 -5.427 7.173 1.00 97.94 273 GLU A C 1
ATOM 2174 O O . GLU A 1 273 ? 10.890 -5.127 7.992 1.00 97.94 273 GLU A O 1
ATOM 2179 N N . LEU A 1 274 ? 12.606 -6.446 7.380 1.00 97.94 274 LEU A N 1
ATOM 2180 C CA . LEU A 1 274 ? 12.575 -7.282 8.577 1.00 97.94 274 LEU A CA 1
ATOM 2181 C C . LEU A 1 274 ? 12.822 -6.455 9.843 1.00 97.94 274 LEU A C 1
ATOM 2183 O O . LEU A 1 274 ? 12.125 -6.644 10.840 1.00 97.94 274 LEU A O 1
ATOM 2187 N N . LEU A 1 275 ? 13.771 -5.516 9.816 1.00 98.25 275 LEU A N 1
ATOM 2188 C CA . LEU A 1 275 ? 14.034 -4.604 10.927 1.00 98.25 275 LEU A CA 1
ATOM 2189 C C . LEU A 1 275 ? 12.790 -3.770 11.254 1.00 98.25 275 LEU A C 1
ATOM 2191 O O . LEU A 1 275 ? 12.380 -3.717 12.417 1.00 98.25 275 LEU A O 1
ATOM 2195 N N . VAL A 1 276 ? 12.159 -3.159 10.247 1.00 97.75 276 VAL A N 1
ATOM 2196 C CA . VAL A 1 276 ? 10.936 -2.362 10.428 1.00 97.75 276 VAL A CA 1
ATOM 2197 C C . VAL A 1 276 ? 9.802 -3.219 10.990 1.00 97.75 276 VAL A C 1
ATOM 2199 O O . VAL A 1 276 ? 9.124 -2.805 11.939 1.00 97.75 276 VAL A O 1
ATOM 2202 N N . LEU A 1 277 ? 9.628 -4.435 10.470 1.00 96.12 277 LEU A N 1
ATOM 2203 C CA . LEU A 1 277 ? 8.630 -5.389 10.939 1.00 96.12 277 LEU A CA 1
ATOM 2204 C C . LEU A 1 277 ? 8.872 -5.781 12.403 1.00 96.12 277 LEU A C 1
ATOM 2206 O O . LEU A 1 277 ? 7.958 -5.696 13.225 1.00 96.12 277 LEU A O 1
ATOM 2210 N N . VAL A 1 278 ? 10.103 -6.156 12.762 1.00 95.81 278 VAL A N 1
ATOM 2211 C CA . VAL A 1 278 ? 10.475 -6.551 14.128 1.00 95.81 278 VAL A CA 1
ATOM 2212 C C . VAL A 1 278 ? 10.293 -5.389 15.100 1.00 95.81 278 VAL A C 1
ATOM 2214 O O . VAL A 1 278 ? 9.695 -5.576 16.163 1.00 95.81 278 VAL A O 1
ATOM 2217 N N . VAL A 1 279 ? 10.750 -4.181 14.755 1.00 95.62 279 VAL A N 1
ATOM 2218 C CA . VAL A 1 279 ? 10.569 -2.983 15.591 1.00 95.62 279 VAL A CA 1
ATOM 2219 C C . VAL A 1 279 ? 9.084 -2.688 15.793 1.00 95.62 279 VAL A C 1
ATOM 2221 O O . VAL A 1 279 ? 8.663 -2.435 16.926 1.00 95.62 279 VAL A O 1
ATOM 2224 N N . THR A 1 280 ? 8.279 -2.789 14.735 1.00 94.12 280 THR A N 1
ATOM 2225 C CA . THR A 1 280 ? 6.828 -2.565 14.783 1.00 94.12 280 THR A CA 1
ATOM 2226 C C . THR A 1 280 ? 6.132 -3.589 15.673 1.00 94.12 280 THR A C 1
ATOM 2228 O O . THR A 1 280 ? 5.409 -3.208 16.596 1.00 94.12 280 THR A O 1
ATOM 2231 N N . ILE A 1 281 ? 6.393 -4.884 15.468 1.00 92.00 281 ILE A N 1
ATOM 2232 C CA . ILE A 1 281 ? 5.807 -5.966 16.270 1.00 92.00 281 ILE A CA 1
ATOM 2233 C C . ILE A 1 281 ? 6.197 -5.793 17.736 1.00 92.00 281 ILE A C 1
ATOM 2235 O O . ILE A 1 281 ? 5.319 -5.713 18.598 1.00 92.00 281 ILE A O 1
ATOM 2239 N N . ARG A 1 282 ? 7.495 -5.659 18.038 1.00 91.94 282 ARG A N 1
ATOM 2240 C CA . ARG A 1 282 ? 7.971 -5.512 19.421 1.00 91.94 282 ARG A CA 1
ATOM 2241 C C . ARG A 1 282 ? 7.377 -4.285 20.099 1.00 91.94 282 ARG A C 1
ATOM 2243 O O . ARG A 1 282 ? 7.002 -4.376 21.263 1.00 91.94 282 ARG A O 1
ATOM 2250 N N . SER A 1 283 ? 7.263 -3.165 19.388 1.00 91.81 283 SER A N 1
ATOM 2251 C CA . SER A 1 283 ? 6.657 -1.938 19.918 1.00 91.81 283 SER A CA 1
ATOM 2252 C C . SER A 1 283 ? 5.158 -2.099 20.164 1.00 91.81 283 SER A C 1
ATOM 2254 O O . SER A 1 283 ? 4.657 -1.612 21.174 1.00 91.81 283 SER A O 1
ATOM 2256 N N . SER A 1 284 ? 4.459 -2.851 19.309 1.00 90.44 284 SER A N 1
ATOM 2257 C CA . SER A 1 284 ? 3.019 -3.101 19.443 1.00 90.44 284 SER A CA 1
ATOM 2258 C C . SER A 1 284 ? 2.629 -3.929 20.672 1.00 90.44 284 SER A C 1
ATOM 2260 O O . SER A 1 284 ? 1.495 -3.840 21.140 1.00 90.44 284 SER A O 1
ATOM 2262 N N . HIS A 1 285 ? 3.580 -4.680 21.238 1.00 87.62 285 HIS A N 1
ATOM 2263 C CA . HIS A 1 285 ? 3.413 -5.454 22.471 1.00 87.62 285 HIS A CA 1
ATOM 2264 C C . HIS A 1 285 ? 3.822 -4.694 23.747 1.00 87.62 285 HIS A C 1
ATOM 2266 O O . HIS A 1 285 ? 3.784 -5.268 24.838 1.00 87.62 285 HIS A O 1
ATOM 2272 N N . LYS A 1 286 ? 4.232 -3.422 23.645 1.00 87.88 286 LYS A N 1
ATOM 2273 C CA . LYS A 1 286 ? 4.623 -2.597 24.800 1.00 87.88 286 LYS A CA 1
ATOM 2274 C C . LYS A 1 286 ? 3.431 -1.871 25.426 1.00 87.88 286 LYS A C 1
ATOM 2276 O O . LYS A 1 286 ? 2.437 -1.565 24.763 1.00 87.88 286 LYS A O 1
ATOM 2281 N N . LYS A 1 287 ? 3.541 -1.559 26.721 1.00 86.88 287 LYS A N 1
ATOM 2282 C CA . LYS A 1 287 ? 2.490 -0.855 27.471 1.00 86.88 287 LYS A CA 1
ATOM 2283 C C . LYS A 1 287 ? 2.285 0.553 26.903 1.00 86.88 287 LYS A C 1
ATOM 2285 O O . LYS A 1 287 ? 3.248 1.288 26.713 1.00 86.88 287 LYS A O 1
ATOM 2290 N N . GLY A 1 288 ? 1.033 0.944 26.670 1.00 86.00 288 GLY A N 1
ATOM 2291 C CA . GLY A 1 288 ? 0.692 2.270 26.139 1.00 86.00 288 GLY A CA 1
ATOM 2292 C C . GLY A 1 288 ? 0.673 2.365 24.611 1.00 86.00 288 GLY A C 1
ATOM 2293 O O . GLY A 1 288 ? 0.376 3.436 24.084 1.00 86.00 288 GLY A O 1
ATOM 2294 N N . TRP A 1 289 ? 0.923 1.260 23.893 1.00 89.25 289 TRP A N 1
ATOM 2295 C CA . TRP A 1 289 ? 0.685 1.216 22.452 1.00 89.25 289 TRP A CA 1
ATOM 2296 C C . TRP A 1 289 ? -0.779 1.541 22.135 1.00 89.25 289 TRP A C 1
ATOM 2298 O O . TRP A 1 289 ? -1.709 0.972 22.709 1.00 89.25 289 TRP A O 1
ATOM 2308 N N . SER A 1 290 ? -0.986 2.454 21.194 1.00 88.50 290 SER A N 1
ATOM 2309 C CA . SER A 1 290 ? -2.299 3.021 20.879 1.00 88.50 290 SER A CA 1
ATOM 2310 C C . SER A 1 290 ? -2.367 3.476 19.420 1.00 88.50 290 SER A C 1
ATOM 2312 O O . SER A 1 290 ? -1.409 3.321 18.660 1.00 88.50 290 SER A O 1
ATOM 2314 N N . ASP A 1 291 ? -3.508 4.027 19.003 1.00 87.50 291 ASP A N 1
ATOM 2315 C CA . ASP A 1 291 ? -3.736 4.394 17.600 1.00 87.50 291 ASP A CA 1
ATOM 2316 C C . ASP A 1 291 ? -2.809 5.504 17.104 1.00 87.50 291 ASP A C 1
ATOM 2318 O O . ASP A 1 291 ? -2.488 5.520 15.919 1.00 87.50 291 ASP A O 1
ATOM 2322 N N . ILE A 1 292 ? -2.310 6.374 17.992 1.00 91.31 292 ILE A N 1
ATOM 2323 C CA . ILE A 1 292 ? -1.314 7.381 17.605 1.00 91.31 292 ILE A CA 1
ATOM 2324 C C . ILE A 1 292 ? -0.014 6.724 17.128 1.00 91.31 292 ILE A C 1
ATOM 2326 O O . ILE A 1 292 ? 0.571 7.198 16.170 1.00 91.31 292 ILE A O 1
ATOM 2330 N N . HIS A 1 293 ? 0.399 5.587 17.699 1.00 94.00 293 HIS A N 1
ATOM 2331 C CA . HIS A 1 293 ? 1.616 4.885 17.277 1.00 94.00 293 HIS A CA 1
ATOM 2332 C C . HIS A 1 293 ? 1.444 4.238 15.896 1.00 94.00 293 HIS A C 1
ATOM 2334 O O . HIS A 1 293 ? 2.322 4.339 15.041 1.00 94.00 293 HIS A O 1
ATOM 2340 N N . ARG A 1 294 ? 0.279 3.615 15.658 1.00 93.56 294 ARG A N 1
ATOM 2341 C CA . ARG A 1 294 ? -0.089 3.066 14.341 1.00 93.56 294 ARG A CA 1
ATOM 2342 C C . ARG A 1 294 ? -0.153 4.168 13.288 1.00 93.56 294 ARG A C 1
ATOM 2344 O O . ARG A 1 294 ? 0.388 4.008 12.200 1.00 93.56 294 ARG A O 1
ATOM 2351 N N . PHE A 1 295 ? -0.787 5.287 13.637 1.00 96.38 295 PHE A N 1
ATOM 2352 C CA . PHE A 1 295 ? -0.856 6.462 12.782 1.00 96.38 295 PHE A CA 1
ATOM 2353 C C . PHE A 1 295 ? 0.534 7.023 12.486 1.00 96.38 295 PHE A C 1
ATOM 2355 O O . PHE A 1 295 ? 0.823 7.296 11.331 1.00 96.38 295 PHE A O 1
ATOM 2362 N N . SER A 1 296 ? 1.407 7.151 13.487 1.00 97.25 296 SER A N 1
ATOM 2363 C CA . SER A 1 296 ? 2.757 7.678 13.294 1.00 97.25 296 SER A CA 1
ATOM 2364 C C . SER A 1 296 ? 3.588 6.825 12.337 1.00 97.25 296 SER A C 1
ATOM 2366 O O . SER A 1 296 ? 4.249 7.397 11.478 1.00 97.25 296 SER A O 1
ATOM 2368 N N . LEU A 1 297 ? 3.515 5.488 12.419 1.00 97.69 297 LEU A N 1
ATOM 2369 C CA . LEU A 1 297 ? 4.147 4.601 11.429 1.00 97.69 297 LEU A CA 1
ATOM 2370 C C . LEU A 1 297 ? 3.627 4.873 10.012 1.00 97.69 297 LEU A C 1
ATOM 2372 O O . LEU A 1 297 ? 4.416 5.044 9.087 1.00 97.69 297 LEU A O 1
ATOM 2376 N N . ALA A 1 298 ? 2.303 4.938 9.853 1.00 98.12 298 ALA A N 1
ATOM 2377 C CA . ALA A 1 298 ? 1.675 5.150 8.554 1.00 98.12 298 ALA A CA 1
ATOM 2378 C C . ALA A 1 298 ? 1.970 6.543 7.979 1.00 98.12 298 ALA A C 1
ATOM 2380 O O . ALA A 1 298 ? 2.264 6.664 6.796 1.00 98.12 298 ALA A O 1
ATOM 2381 N N . ALA A 1 299 ? 1.950 7.582 8.817 1.00 98.38 299 ALA A N 1
ATOM 2382 C CA . ALA A 1 299 ? 2.307 8.944 8.442 1.00 98.38 299 ALA A CA 1
ATOM 2383 C C . ALA A 1 299 ? 3.779 9.036 8.024 1.00 98.38 299 ALA A C 1
ATOM 2385 O O . ALA A 1 299 ? 4.075 9.625 6.991 1.00 98.38 299 ALA A O 1
ATOM 2386 N N . GLY A 1 300 ? 4.689 8.405 8.775 1.00 98.44 300 GLY A N 1
ATOM 2387 C CA . GLY A 1 300 ? 6.105 8.324 8.416 1.00 98.44 300 GLY A CA 1
ATOM 2388 C C . GLY A 1 300 ? 6.324 7.654 7.060 1.00 98.44 300 GLY A C 1
ATOM 2389 O O . GLY A 1 300 ? 7.028 8.201 6.219 1.00 98.44 300 GLY A O 1
ATOM 2390 N N . GLY A 1 301 ? 5.661 6.520 6.809 1.00 98.12 301 GLY A N 1
ATOM 2391 C CA . GLY A 1 301 ? 5.705 5.847 5.507 1.00 98.12 301 GLY A CA 1
ATOM 2392 C C . GLY A 1 301 ? 5.095 6.680 4.372 1.00 98.12 301 GLY A C 1
ATOM 2393 O O . GLY A 1 301 ? 5.679 6.779 3.298 1.00 98.12 301 GLY A O 1
ATOM 2394 N N . MET A 1 302 ? 3.960 7.342 4.608 1.00 98.25 302 MET A N 1
ATOM 2395 C CA . MET A 1 302 ? 3.301 8.204 3.617 1.00 98.25 302 MET A CA 1
ATOM 2396 C C . MET A 1 302 ? 4.170 9.412 3.235 1.00 98.25 302 MET A C 1
ATOM 2398 O O . MET A 1 302 ? 4.231 9.776 2.063 1.00 98.25 302 MET A O 1
ATOM 2402 N N . LEU A 1 303 ? 4.906 9.986 4.195 1.00 98.62 303 LEU A N 1
ATOM 2403 C CA . LEU A 1 303 ? 5.856 11.075 3.943 1.00 98.62 303 LEU A CA 1
ATOM 2404 C C . LEU A 1 303 ? 7.017 10.665 3.025 1.00 98.62 303 LEU A C 1
ATOM 2406 O O . LEU A 1 303 ? 7.603 11.540 2.391 1.00 98.62 303 LEU A O 1
ATOM 2410 N N . VAL A 1 304 ? 7.339 9.370 2.912 1.00 98.56 304 VAL A N 1
ATOM 2411 C CA . VAL A 1 304 ? 8.351 8.892 1.955 1.00 98.56 304 VAL A CA 1
ATOM 2412 C C . VAL A 1 304 ? 7.930 9.231 0.530 1.00 98.56 304 VAL A C 1
ATOM 2414 O O . VAL A 1 304 ? 8.727 9.780 -0.219 1.00 98.56 304 VAL A O 1
ATOM 2417 N N . TYR A 1 305 ? 6.667 8.996 0.165 1.00 98.06 305 TYR A N 1
ATOM 2418 C CA . TYR A 1 305 ? 6.170 9.342 -1.170 1.00 98.06 305 TYR A CA 1
ATOM 2419 C C . TYR A 1 305 ? 5.970 10.851 -1.353 1.00 98.06 305 TYR A C 1
ATOM 2421 O O . TYR A 1 305 ? 6.099 11.349 -2.465 1.00 98.06 305 TYR A O 1
ATOM 2429 N N . CYS A 1 306 ? 5.765 11.617 -0.277 1.00 97.62 306 CYS A N 1
ATOM 2430 C CA . CYS A 1 306 ? 5.700 13.079 -0.370 1.00 97.62 306 CYS A CA 1
ATOM 2431 C C . CYS A 1 306 ? 6.974 13.712 -0.952 1.00 97.62 306 CYS A C 1
ATOM 2433 O O . CYS A 1 306 ? 6.868 14.744 -1.608 1.00 97.62 306 CYS A O 1
ATOM 2435 N N . TRP A 1 307 ? 8.159 13.131 -0.726 1.00 97.38 307 TRP A N 1
ATOM 2436 C CA . TRP A 1 307 ? 9.395 13.574 -1.387 1.00 97.38 307 TRP A CA 1
ATOM 2437 C C . TRP A 1 307 ? 9.797 12.636 -2.532 1.00 97.38 307 TRP A C 1
ATOM 2439 O O . TRP A 1 307 ? 10.173 13.106 -3.603 1.00 97.38 307 TRP A O 1
ATOM 2449 N N . GLY A 1 308 ? 9.674 11.321 -2.338 1.00 96.69 308 GLY A N 1
ATOM 2450 C CA . GLY A 1 308 ? 10.058 10.303 -3.313 1.00 96.69 308 GLY A CA 1
ATOM 2451 C C . GLY A 1 308 ? 9.255 10.401 -4.604 1.00 96.69 308 GLY A C 1
ATOM 2452 O O . GLY A 1 308 ? 9.812 10.220 -5.681 1.00 96.69 308 GLY A O 1
ATOM 2453 N N . GLY A 1 309 ? 7.990 10.815 -4.521 1.00 96.19 309 GLY A N 1
ATOM 2454 C CA . GLY A 1 309 ? 7.165 11.006 -5.703 1.00 96.19 309 GLY A CA 1
ATOM 2455 C C . GLY A 1 309 ? 7.646 12.128 -6.618 1.00 96.19 309 GLY A C 1
ATOM 2456 O O . GLY A 1 309 ? 7.456 12.038 -7.822 1.00 96.19 309 GLY A O 1
ATOM 2457 N N . PHE A 1 310 ? 8.357 13.141 -6.104 1.00 96.19 310 PHE A N 1
ATOM 2458 C CA . PHE A 1 310 ? 9.036 14.110 -6.974 1.00 96.19 310 PHE A CA 1
ATOM 2459 C C . PHE A 1 310 ? 10.185 13.461 -7.748 1.00 96.19 310 PHE A C 1
ATOM 2461 O O . PHE A 1 310 ? 10.367 13.767 -8.921 1.00 96.19 310 PHE A O 1
ATOM 2468 N N . LEU A 1 311 ? 10.942 12.556 -7.116 1.00 95.44 311 LEU A N 1
ATOM 2469 C CA . LEU A 1 311 ? 12.026 11.833 -7.782 1.00 95.44 311 LEU A CA 1
ATOM 2470 C C . LEU A 1 311 ? 11.473 10.946 -8.903 1.00 95.44 311 LEU A C 1
ATOM 2472 O O . LEU A 1 311 ? 11.936 11.051 -10.035 1.00 95.44 311 LEU A O 1
ATOM 2476 N N . THR A 1 312 ? 10.457 10.133 -8.606 1.00 94.06 312 THR A N 1
ATOM 2477 C CA . THR A 1 312 ? 9.791 9.272 -9.595 1.00 94.06 312 THR A CA 1
ATOM 2478 C C . THR A 1 312 ? 9.187 10.091 -10.732 1.00 94.06 312 THR A C 1
ATOM 248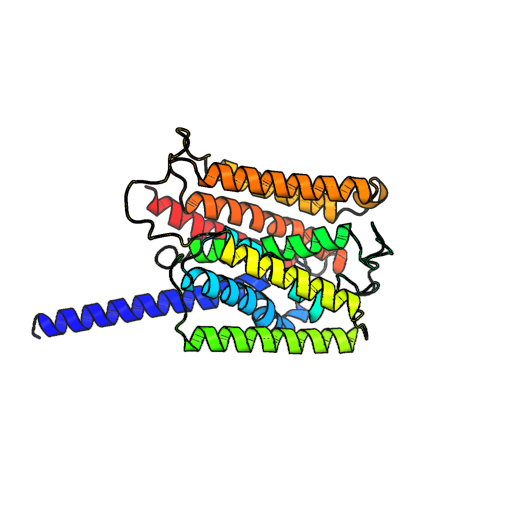0 O O . THR A 1 312 ? 9.388 9.763 -11.899 1.00 94.06 312 THR A O 1
ATOM 2483 N N . ASN A 1 313 ? 8.514 11.199 -10.416 1.00 93.88 313 ASN A N 1
ATOM 2484 C CA . ASN A 1 313 ? 7.912 12.065 -11.424 1.00 93.88 313 ASN A CA 1
ATOM 2485 C C . ASN A 1 313 ? 8.968 12.690 -12.352 1.00 93.88 313 ASN A C 1
ATOM 2487 O O . ASN A 1 313 ? 8.786 12.677 -13.565 1.00 93.88 313 ASN A O 1
ATOM 2491 N N . ILE A 1 314 ? 10.107 13.144 -11.808 1.00 93.50 314 ILE A N 1
ATOM 2492 C CA . ILE A 1 314 ? 11.234 13.656 -12.608 1.00 93.50 314 ILE A CA 1
ATOM 2493 C C . ILE A 1 314 ? 11.829 12.565 -13.499 1.00 93.50 314 ILE A C 1
ATOM 2495 O O . ILE A 1 314 ? 12.149 12.831 -14.656 1.00 93.50 314 ILE A O 1
ATOM 2499 N N . GLN A 1 315 ? 11.977 11.346 -12.982 1.00 90.19 315 GLN A N 1
ATOM 2500 C CA . GLN A 1 315 ? 12.536 10.226 -13.740 1.00 90.19 315 GLN A CA 1
ATOM 2501 C C . GLN A 1 315 ? 11.647 9.807 -14.915 1.00 90.19 315 GLN A C 1
ATOM 2503 O O . GLN A 1 315 ? 12.172 9.466 -15.971 1.00 90.19 315 GLN A O 1
ATOM 2508 N N . LEU A 1 316 ? 10.323 9.841 -14.742 1.00 89.12 316 LEU A N 1
ATOM 2509 C CA . LEU A 1 316 ? 9.371 9.404 -15.765 1.00 89.12 316 LEU A CA 1
ATOM 2510 C C . LEU A 1 316 ? 8.969 10.520 -16.734 1.00 89.12 316 LEU A C 1
ATOM 2512 O O . LEU A 1 316 ? 8.819 10.272 -17.927 1.00 89.12 316 LEU A O 1
ATOM 2516 N N . TYR A 1 317 ? 8.793 11.742 -16.230 1.00 90.94 317 TYR A N 1
ATOM 2517 C CA . TYR A 1 317 ? 8.157 12.837 -16.966 1.00 90.94 317 TYR A CA 1
ATOM 2518 C C . TYR A 1 317 ? 8.982 14.134 -16.987 1.00 90.94 317 TYR A C 1
ATOM 2520 O O . TYR A 1 317 ? 8.559 15.133 -17.568 1.00 90.94 317 TYR A O 1
ATOM 2528 N N . GLY A 1 318 ? 10.161 14.165 -16.361 1.00 90.81 318 GLY A N 1
ATOM 2529 C CA . GLY A 1 318 ? 10.946 15.389 -16.212 1.00 90.81 318 GLY A CA 1
ATOM 2530 C C . GLY A 1 318 ? 10.269 16.416 -15.293 1.00 90.81 318 GLY A C 1
ATOM 2531 O O . GLY A 1 318 ? 9.621 16.080 -14.307 1.00 90.81 318 GLY A O 1
ATOM 2532 N N . TYR A 1 319 ? 10.435 17.708 -15.584 1.00 93.25 319 TYR A N 1
ATOM 2533 C CA . TYR A 1 319 ? 9.993 18.788 -14.687 1.00 93.25 319 TYR A CA 1
ATOM 2534 C C . TYR A 1 319 ? 8.544 19.262 -14.920 1.00 93.25 319 TYR A C 1
ATOM 2536 O O . TYR A 1 319 ? 8.064 20.127 -14.186 1.00 93.25 319 TYR A O 1
ATOM 2544 N N . SER A 1 320 ? 7.836 18.737 -15.928 1.00 88.94 320 SER A N 1
ATOM 2545 C CA . SER A 1 320 ? 6.549 19.287 -16.393 1.00 88.94 320 SER A CA 1
ATOM 2546 C C . SER A 1 320 ? 5.384 19.088 -15.419 1.00 88.94 320 SER A C 1
ATOM 2548 O O . SER A 1 320 ? 4.500 19.940 -15.365 1.00 88.94 320 SER A O 1
ATOM 2550 N N . HIS A 1 321 ? 5.383 18.020 -14.614 1.00 91.50 321 HIS A N 1
ATOM 2551 C CA . HIS A 1 321 ? 4.260 17.691 -13.718 1.00 91.50 321 HIS A CA 1
ATOM 2552 C C . HIS A 1 321 ? 4.541 17.996 -12.239 1.00 91.50 321 HIS A C 1
ATOM 2554 O O . HIS A 1 321 ? 3.724 17.678 -11.372 1.00 91.50 321 HIS A O 1
ATOM 2560 N N . LEU A 1 322 ? 5.647 18.684 -11.925 1.00 93.19 322 LEU A N 1
ATOM 2561 C CA . LEU A 1 322 ? 6.042 18.934 -10.534 1.00 93.19 322 LEU A CA 1
ATOM 2562 C C . LEU A 1 322 ? 5.043 19.785 -9.749 1.00 93.19 322 LEU A C 1
ATOM 2564 O O . LEU A 1 322 ? 4.888 19.589 -8.544 1.00 93.19 322 LEU A O 1
ATOM 2568 N N . PHE A 1 323 ? 4.342 20.708 -10.412 1.00 94.56 323 PHE A N 1
ATOM 2569 C CA . PHE A 1 323 ? 3.287 21.487 -9.762 1.00 94.56 323 PHE A CA 1
ATOM 2570 C C . PHE A 1 323 ? 2.161 20.578 -9.252 1.00 94.56 323 PHE A C 1
ATOM 2572 O O . PHE A 1 323 ? 1.757 20.679 -8.094 1.00 94.56 323 PHE A O 1
ATOM 2579 N N . VAL A 1 324 ? 1.697 19.651 -10.095 1.00 94.00 324 VAL A N 1
ATOM 2580 C CA . VAL A 1 324 ? 0.640 18.691 -9.750 1.00 94.00 324 VAL A CA 1
ATOM 2581 C C . VAL A 1 324 ? 1.117 17.747 -8.644 1.00 94.00 324 VAL A C 1
ATOM 2583 O O . VAL A 1 324 ? 0.395 17.540 -7.669 1.00 94.00 324 VAL A O 1
ATOM 2586 N N . GLN A 1 325 ? 2.364 17.272 -8.720 1.00 96.25 325 GLN A N 1
ATOM 2587 C CA . GLN A 1 325 ? 2.964 16.473 -7.649 1.00 96.25 325 GLN A CA 1
ATOM 2588 C C . GLN A 1 325 ? 3.018 17.235 -6.313 1.00 96.25 325 GLN A C 1
ATOM 2590 O O . GLN A 1 325 ? 2.737 16.672 -5.252 1.00 96.25 325 GLN A O 1
ATOM 2595 N N . GLY A 1 326 ? 3.303 18.541 -6.355 1.00 96.75 326 GLY A N 1
ATOM 2596 C CA . GLY A 1 326 ? 3.241 19.426 -5.192 1.00 96.75 326 GLY A CA 1
ATOM 2597 C C . GLY A 1 326 ? 1.850 19.520 -4.570 1.00 96.75 326 GLY A C 1
ATOM 2598 O O . GLY A 1 326 ? 1.734 19.508 -3.343 1.00 96.75 326 GLY A O 1
ATOM 2599 N N . VAL A 1 327 ? 0.790 19.533 -5.383 1.00 96.88 327 VAL A N 1
ATOM 2600 C CA . VAL A 1 327 ? -0.598 19.500 -4.895 1.00 96.88 327 VAL A CA 1
ATOM 2601 C C . VAL A 1 327 ? -0.892 18.185 -4.167 1.00 96.88 327 VAL A C 1
ATOM 2603 O O . VAL A 1 327 ? -1.441 18.211 -3.064 1.00 96.88 327 VAL A O 1
ATOM 2606 N N . TRP A 1 328 ? -0.486 17.038 -4.720 1.00 96.88 328 TRP A N 1
ATOM 2607 C CA . TRP A 1 328 ? -0.663 15.734 -4.064 1.00 96.88 328 TRP A CA 1
ATOM 2608 C C . TRP A 1 328 ? 0.089 15.642 -2.739 1.00 96.88 328 TRP A C 1
ATOM 2610 O O . TRP A 1 328 ? -0.493 15.251 -1.724 1.00 96.88 328 TRP A O 1
ATOM 2620 N N . CYS A 1 329 ? 1.341 16.095 -2.717 1.00 97.88 329 CYS A N 1
ATOM 2621 C CA . CYS A 1 329 ? 2.145 16.185 -1.503 1.00 97.88 329 CYS A CA 1
ATOM 2622 C C . CYS A 1 329 ? 1.485 17.087 -0.443 1.00 97.88 329 CYS A C 1
ATOM 2624 O O . CYS A 1 329 ? 1.360 16.698 0.721 1.00 97.88 329 CYS A O 1
ATOM 2626 N N . PHE A 1 330 ? 0.976 18.257 -0.843 1.00 98.31 330 PHE A N 1
ATOM 2627 C CA . PHE A 1 330 ? 0.267 19.160 0.062 1.00 98.31 330 PHE A CA 1
ATOM 2628 C C . PHE A 1 330 ? -0.986 18.512 0.667 1.00 98.31 330 PHE A C 1
ATOM 2630 O O . PHE A 1 330 ? -1.173 18.565 1.884 1.00 98.31 330 PHE A O 1
ATOM 2637 N N . LEU A 1 331 ? -1.823 17.857 -0.147 1.00 98.19 331 LE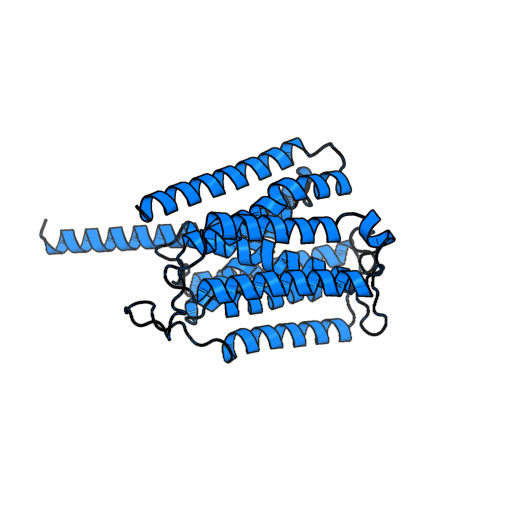U A N 1
ATOM 2638 C CA . LEU A 1 331 ? -3.023 17.163 0.336 1.00 98.19 331 LEU A CA 1
ATOM 2639 C C . LEU A 1 331 ? -2.678 16.026 1.307 1.00 98.19 331 LEU A C 1
ATOM 2641 O O . LEU A 1 331 ? -3.347 15.866 2.331 1.00 98.19 331 LEU A O 1
ATOM 2645 N N . ALA A 1 332 ? -1.610 15.276 1.027 1.00 98.25 332 ALA A N 1
ATOM 2646 C CA . ALA A 1 332 ? -1.106 14.228 1.905 1.00 98.25 332 ALA A CA 1
ATOM 2647 C C . ALA A 1 332 ? -0.657 14.782 3.269 1.00 98.25 332 ALA A C 1
ATOM 2649 O O . ALA A 1 332 ? -1.073 14.278 4.316 1.00 98.25 332 ALA A O 1
ATOM 2650 N N . ILE A 1 333 ? 0.134 15.859 3.275 1.00 98.25 333 ILE A N 1
ATOM 2651 C CA . ILE A 1 333 ? 0.602 16.512 4.507 1.00 98.25 333 ILE A CA 1
ATOM 2652 C C . ILE A 1 333 ? -0.574 17.106 5.288 1.00 98.25 333 ILE A C 1
ATOM 2654 O O . ILE A 1 333 ? -0.668 16.907 6.501 1.00 98.25 333 ILE A O 1
ATOM 2658 N N . ALA A 1 334 ? -1.506 17.783 4.612 1.00 98.25 334 ALA A N 1
ATOM 2659 C CA . ALA A 1 334 ? -2.700 18.343 5.239 1.00 98.25 334 ALA A CA 1
ATOM 2660 C C . ALA A 1 334 ? -3.543 17.253 5.923 1.00 98.25 334 ALA A C 1
ATOM 2662 O O . ALA A 1 334 ? -3.985 17.432 7.061 1.00 98.25 334 ALA A O 1
ATOM 2663 N N . LEU A 1 335 ? -3.705 16.094 5.275 1.00 98.06 335 LEU A N 1
ATOM 2664 C CA . LEU A 1 335 ? -4.388 14.936 5.848 1.00 98.06 335 LEU A CA 1
ATOM 2665 C C . LEU A 1 335 ? -3.668 14.399 7.096 1.00 98.06 335 LEU A C 1
ATOM 2667 O O . LEU A 1 335 ? -4.319 14.137 8.112 1.00 98.06 335 LEU A O 1
ATOM 2671 N N . ILE A 1 336 ? -2.338 14.266 7.048 1.00 97.81 336 ILE A N 1
ATOM 2672 C CA . ILE A 1 336 ? -1.527 13.820 8.190 1.00 97.81 336 ILE A CA 1
ATOM 2673 C C . ILE A 1 336 ? -1.686 14.788 9.371 1.00 97.81 336 ILE A C 1
ATOM 2675 O O . ILE A 1 336 ? -1.978 14.359 10.489 1.00 97.81 336 ILE A O 1
ATOM 2679 N N . VAL A 1 337 ? -1.557 16.096 9.140 1.00 96.94 337 VAL A N 1
ATOM 2680 C CA . VAL A 1 337 ? -1.708 17.122 10.186 1.00 96.94 337 VAL A CA 1
ATOM 2681 C C . VAL A 1 337 ? -3.122 17.105 10.774 1.00 96.94 337 VAL A C 1
ATOM 2683 O O . VAL A 1 337 ? -3.301 17.157 11.997 1.00 96.94 337 VAL A O 1
ATOM 2686 N N . PHE A 1 338 ? -4.142 16.966 9.926 1.00 96.62 338 PHE A N 1
ATOM 2687 C CA . PHE A 1 338 ? -5.533 16.880 10.359 1.00 96.62 338 PHE A CA 1
ATOM 2688 C C . PHE A 1 338 ? -5.788 15.663 11.263 1.00 96.62 338 PHE A C 1
ATOM 2690 O O . PHE A 1 338 ? -6.337 15.809 12.357 1.00 96.62 338 PHE A O 1
ATOM 2697 N N . ILE A 1 339 ? -5.353 14.464 10.862 1.00 95.12 339 ILE A N 1
ATOM 2698 C CA . ILE A 1 339 ? -5.533 13.249 11.673 1.00 95.12 339 ILE A CA 1
ATOM 2699 C C . ILE A 1 339 ? -4.706 13.331 12.962 1.00 95.12 339 ILE A C 1
ATOM 2701 O O . ILE A 1 339 ? -5.229 13.048 14.043 1.00 95.12 339 ILE A O 1
ATOM 2705 N N . GLY A 1 340 ? -3.445 13.763 12.868 1.00 93.00 340 GLY A N 1
ATOM 2706 C CA . GLY A 1 340 ? -2.535 13.879 14.006 1.00 93.00 340 GLY A CA 1
ATOM 2707 C C . GLY A 1 340 ? -3.058 14.831 15.080 1.00 93.00 340 GLY A C 1
ATOM 2708 O O . GLY A 1 340 ? -3.119 14.463 16.254 1.00 93.00 340 GLY A O 1
ATOM 2709 N N . SER A 1 341 ? -3.532 16.018 14.687 1.00 91.19 341 SER A N 1
ATOM 2710 C CA . SER A 1 341 ? -4.124 16.988 15.620 1.00 91.19 341 SER A CA 1
ATOM 2711 C C . SER A 1 341 ? -5.375 16.438 16.315 1.00 91.19 341 SER A C 1
ATOM 2713 O O . SER A 1 341 ? -5.562 16.637 17.518 1.00 91.19 341 SER A O 1
ATOM 2715 N N . ARG A 1 342 ? -6.210 15.682 15.591 1.00 90.94 342 ARG A N 1
ATOM 2716 C CA . ARG A 1 342 ? -7.416 15.059 16.145 1.00 90.94 342 ARG A CA 1
ATOM 2717 C C . ARG A 1 342 ? -7.096 13.941 17.136 1.00 90.94 342 ARG A C 1
ATOM 2719 O O . ARG A 1 342 ? -7.802 13.819 18.134 1.00 90.94 342 ARG A O 1
ATOM 2726 N N . LEU A 1 343 ? -6.074 13.128 16.866 1.00 88.44 343 LEU A N 1
ATOM 2727 C CA . LEU A 1 343 ? -5.630 12.064 17.772 1.00 88.44 343 LEU A CA 1
ATOM 2728 C C . LEU A 1 343 ? -4.937 12.633 19.014 1.00 88.44 343 LEU A C 1
ATOM 2730 O O . LEU A 1 343 ? -5.177 12.149 20.115 1.00 88.44 343 LEU A O 1
ATOM 2734 N N . HIS A 1 344 ? -4.142 13.694 18.864 1.00 83.50 344 HIS A N 1
ATOM 2735 C CA . HIS A 1 344 ? -3.470 14.334 19.993 1.00 83.50 344 HIS A CA 1
ATOM 2736 C C . HIS A 1 344 ? -4.468 14.922 21.002 1.00 83.50 344 HIS A C 1
ATOM 2738 O O . HIS A 1 344 ? -4.358 14.663 22.199 1.00 83.50 344 HIS A O 1
ATOM 2744 N N . ARG A 1 345 ? -5.513 15.608 20.514 1.00 84.50 345 ARG A N 1
ATOM 2745 C CA . ARG A 1 345 ? -6.617 16.116 21.352 1.00 84.50 345 ARG A CA 1
ATOM 2746 C C . ARG A 1 345 ? -7.406 15.027 22.086 1.00 84.50 345 ARG A C 1
ATOM 2748 O O . ARG A 1 345 ? -8.131 15.353 23.008 1.00 84.50 345 ARG A O 1
ATOM 2755 N N . GLN A 1 346 ? -7.329 13.771 21.644 1.00 74.94 346 GLN A N 1
ATOM 2756 C CA . GLN A 1 346 ? -7.982 12.636 22.313 1.00 74.94 346 GLN A CA 1
ATOM 2757 C C . GLN A 1 346 ? -7.082 11.964 23.357 1.00 74.94 346 GLN A C 1
ATOM 2759 O O . GLN A 1 346 ? -7.569 11.152 24.136 1.00 74.94 346 GLN A O 1
ATOM 2764 N N . SER A 1 347 ? -5.771 12.225 23.307 1.00 68.56 347 SER A N 1
ATOM 2765 C CA . SER A 1 347 ? -4.786 11.681 24.251 1.00 68.56 347 SER A CA 1
ATOM 2766 C C . SER A 1 347 ? -4.514 12.590 25.452 1.00 68.56 347 SER A C 1
ATOM 2768 O O . SER A 1 347 ? -3.934 12.114 26.426 1.00 68.56 347 SER A O 1
ATOM 2770 N N . MET A 1 348 ? -4.904 13.867 25.353 1.00 58.94 348 MET A N 1
ATOM 2771 C CA . MET A 1 348 ? -5.076 14.771 26.495 1.00 58.94 348 MET A CA 1
ATOM 2772 C C . MET A 1 348 ? -6.446 14.531 27.116 1.00 58.94 348 MET A C 1
ATOM 2774 O O . MET A 1 348 ? -6.527 14.585 28.360 1.00 58.94 348 MET A O 1
#

Foldseek 3Di:
DDPVVVVVVVVVVVVVVLLVLLVVLLVQLLLQLCLQLDLLLQPAFPVNCVCSVLSSLALSLQQLLQQQVQLVQQFDDLLQLLSLLLSLLLCCQQQLVVQQDCQRVHHRLQPACHDVVLNGRLLSSLLSSCSRSQGNHQLSLLLSCLLSVVCSSHRSDDPVRSVVSVVSNVVSSVVRSVVSCVVRVDDDDPVSNVVSVVSSVVSNCCSPPVTDRPPDPPDPDDDPQDADAADDLQVLLQLLLVLLLVLLCCSQPVVNSVVDGPVVSSVVNVVSVVVNVVSVVNSCSHPPDDSSNSLSNSLSNSVSSLPSSLSSNCVNPNPPRVVSSPVSSVVSVVSSCVSNVVVVVVVD

InterPro domains:
  IPR059896 Uncharacterized membrane protein AF_0692 [PF27245] (29-296)

Radius of gyration: 21.02 Å; chains: 1; bounding box: 72×44×57 Å